Protein AF-A0AA37H1H3-F1 (afdb_monomer_lite)

Foldseek 3Di:
DVQQLCLLQVPLCLVFDVVCPPQFWWWKWKDWPPDPDIDTGLDIGGPSSVVVVLVVVCLPPVNRRAFMKIKTFRNDPPDPKGKIWMWTFHDDPPWTKIKIWIAIGDVGPDIDIDIDTDPRPDQDPPDDRPQDPQVPPDPPDPDFAVLQLLCLVPVDPPDSSSVSSVPGDPVSVLVNLLVLQQVAAAPQFPDDDDPSNNSSSVVSLVRHHPVSNVVCVVVVSHNDEPDCRGCVNPPDDPDD

Radius of gyration: 19.97 Å; chains: 1; bounding box: 51×46×54 Å

Structure (mmCIF, N/CA/C/O backbone):
data_AF-A0AA37H1H3-F1
#
_entry.id   AF-A0AA37H1H3-F1
#
loop_
_atom_site.group_PDB
_atom_site.id
_atom_site.type_symbol
_atom_site.label_atom_id
_atom_site.label_alt_id
_atom_site.label_comp_id
_atom_site.label_asym_id
_atom_site.label_entity_id
_atom_site.label_seq_id
_atom_site.pdbx_PDB_ins_code
_atom_site.Cartn_x
_atom_site.Cartn_y
_atom_site.Cartn_z
_atom_site.occupancy
_atom_site.B_iso_or_equiv
_atom_site.auth_seq_id
_atom_site.auth_comp_id
_atom_site.auth_asym_id
_atom_site.auth_atom_id
_atom_site.pdbx_PDB_model_num
ATOM 1 N N . MET A 1 1 ? 6.903 2.907 8.880 1.00 46.03 1 MET A N 1
ATOM 2 C CA . MET A 1 1 ? 6.104 1.691 9.160 1.00 46.03 1 MET A CA 1
ATOM 3 C C . MET A 1 1 ? 6.554 0.506 8.287 1.00 46.03 1 MET A C 1
ATOM 5 O O . MET A 1 1 ? 5.829 0.122 7.377 1.00 46.03 1 MET A O 1
ATOM 9 N N . PRO A 1 2 ? 7.725 -0.108 8.529 1.00 45.50 2 PRO A N 1
ATOM 10 C CA . PRO A 1 2 ? 8.143 -1.301 7.775 1.00 45.50 2 PRO A CA 1
ATOM 11 C C . PRO A 1 2 ? 7.196 -2.501 7.983 1.00 45.50 2 PRO A C 1
ATOM 13 O O . PRO A 1 2 ? 6.953 -3.269 7.060 1.00 45.50 2 PRO A O 1
ATOM 16 N N . HIS A 1 3 ? 6.580 -2.596 9.168 1.00 66.00 3 HIS A N 1
ATOM 17 C CA . HIS A 1 3 ? 5.799 -3.762 9.593 1.00 66.00 3 HIS A CA 1
ATOM 18 C C . HIS A 1 3 ? 4.414 -3.900 8.947 1.00 66.00 3 HIS A C 1
ATOM 20 O O . HIS A 1 3 ? 3.951 -5.020 8.758 1.00 66.00 3 HIS A O 1
ATOM 26 N N . ILE A 1 4 ? 3.743 -2.800 8.577 1.00 80.44 4 ILE A N 1
ATOM 27 C CA . ILE A 1 4 ? 2.367 -2.906 8.059 1.00 80.44 4 ILE A CA 1
ATOM 28 C C . ILE A 1 4 ? 2.334 -3.519 6.656 1.00 80.44 4 ILE A C 1
ATOM 30 O O . ILE A 1 4 ? 1.456 -4.320 6.367 1.00 80.44 4 ILE A O 1
ATOM 34 N N . LYS A 1 5 ? 3.317 -3.210 5.799 1.00 87.81 5 LYS A N 1
ATOM 35 C CA . LYS A 1 5 ? 3.401 -3.781 4.446 1.00 87.81 5 LYS A CA 1
ATOM 36 C C . LYS A 1 5 ? 3.585 -5.300 4.500 1.00 87.81 5 LYS A C 1
ATOM 38 O O . LYS A 1 5 ? 2.906 -6.025 3.788 1.00 87.81 5 LYS A O 1
ATOM 43 N N . GLU A 1 6 ? 4.469 -5.775 5.373 1.00 87.94 6 GLU A N 1
ATOM 44 C CA . GLU A 1 6 ? 4.733 -7.207 5.587 1.00 87.94 6 GLU A CA 1
ATOM 45 C C . GLU A 1 6 ? 3.576 -7.946 6.274 1.00 87.94 6 GLU A C 1
ATOM 47 O O . GLU A 1 6 ? 3.446 -9.167 6.134 1.00 87.94 6 GLU A O 1
ATOM 52 N N . ALA A 1 7 ? 2.751 -7.218 7.028 1.00 85.56 7 ALA A N 1
ATOM 53 C CA . ALA A 1 7 ? 1.528 -7.742 7.618 1.00 85.56 7 ALA A CA 1
ATOM 54 C C . ALA A 1 7 ? 0.403 -7.845 6.575 1.00 85.56 7 ALA A C 1
ATOM 56 O O . ALA A 1 7 ? -0.183 -8.912 6.425 1.00 85.56 7 ALA A O 1
ATOM 57 N N . LEU A 1 8 ? 0.173 -6.774 5.804 1.00 87.56 8 LEU A N 1
ATOM 58 C CA . LEU A 1 8 ? -0.829 -6.711 4.734 1.00 87.56 8 LEU A CA 1
ATOM 59 C C . LEU A 1 8 ? -0.532 -7.692 3.598 1.00 87.56 8 LEU A C 1
ATOM 61 O O . LEU A 1 8 ? -1.447 -8.260 3.023 1.00 87.56 8 LEU A O 1
ATOM 65 N N . PHE A 1 9 ? 0.737 -7.908 3.266 1.00 90.44 9 PHE A N 1
ATOM 66 C CA . PHE A 1 9 ? 1.146 -8.782 2.169 1.00 90.44 9 PHE A CA 1
ATOM 67 C C . PHE A 1 9 ? 1.980 -9.947 2.707 1.00 90.44 9 PHE A C 1
ATOM 69 O O . PHE A 1 9 ? 3.159 -10.097 2.386 1.00 90.44 9 PHE A O 1
ATOM 76 N N . ALA A 1 10 ? 1.372 -10.763 3.570 1.00 87.56 10 ALA A N 1
ATOM 77 C CA . ALA A 1 10 ? 2.073 -11.857 4.237 1.00 87.56 10 ALA A CA 1
ATOM 78 C C . ALA A 1 10 ? 2.649 -12.902 3.268 1.00 87.56 10 ALA A C 1
ATOM 80 O O . ALA A 1 10 ? 3.715 -13.447 3.553 1.00 87.56 10 ALA A O 1
ATOM 81 N N . ASP A 1 11 ? 1.982 -13.137 2.133 1.00 89.19 11 ASP A N 1
ATOM 82 C CA . ASP A 1 11 ? 2.553 -13.836 0.981 1.00 89.19 11 ASP A CA 1
ATOM 83 C C . ASP A 1 11 ? 2.767 -12.855 -0.188 1.00 89.19 11 ASP A C 1
ATOM 85 O O . ASP A 1 11 ? 1.849 -12.605 -0.981 1.00 89.19 11 ASP A O 1
ATOM 89 N N . PRO A 1 12 ? 3.990 -12.314 -0.354 1.00 88.81 12 PRO A N 1
ATOM 90 C CA . PRO A 1 12 ? 4.311 -11.425 -1.463 1.00 88.81 12 PRO A CA 1
ATOM 91 C C . PRO A 1 12 ? 4.103 -12.075 -2.834 1.00 88.81 12 PRO A C 1
ATOM 93 O O . PRO A 1 12 ? 3.941 -11.356 -3.815 1.00 88.81 12 PRO A O 1
ATOM 96 N N . LYS A 1 13 ? 4.079 -13.413 -2.944 1.00 88.50 13 LYS A N 1
ATOM 97 C CA . LYS A 1 13 ? 3.880 -14.107 -4.228 1.00 88.50 13 LYS A CA 1
ATOM 98 C C . LYS A 1 13 ? 2.491 -13.870 -4.813 1.00 88.50 13 LYS A C 1
ATOM 100 O O . LYS A 1 13 ? 2.311 -14.073 -6.006 1.00 88.50 13 LYS A O 1
ATOM 105 N N . LEU A 1 14 ? 1.525 -13.420 -4.020 1.00 91.00 14 LEU A N 1
ATOM 106 C CA . LEU A 1 14 ? 0.196 -13.050 -4.514 1.00 91.00 14 LEU A CA 1
ATOM 107 C C . LEU A 1 14 ? 0.184 -11.699 -5.241 1.00 91.00 14 LEU A C 1
ATOM 109 O O . LEU A 1 14 ? -0.784 -11.376 -5.923 1.00 91.00 14 LEU A O 1
ATOM 113 N N . LEU A 1 15 ? 1.273 -10.932 -5.140 1.00 92.25 15 LEU A N 1
ATOM 114 C CA . LEU A 1 15 ? 1.497 -9.678 -5.866 1.00 92.25 15 LEU A CA 1
ATOM 115 C C . LEU A 1 15 ? 2.168 -9.874 -7.229 1.00 92.25 15 LEU A C 1
ATOM 117 O O . LEU A 1 15 ? 2.534 -8.904 -7.894 1.00 92.25 15 LEU A O 1
ATOM 121 N N . ARG A 1 16 ? 2.342 -11.131 -7.625 1.00 89.06 16 ARG A N 1
ATOM 122 C CA . ARG A 1 16 ? 2.865 -11.535 -8.921 1.00 89.06 16 ARG A CA 1
ATOM 123 C C . ARG A 1 16 ? 1.963 -11.080 -10.057 1.00 89.06 16 ARG A C 1
ATOM 125 O O . ARG A 1 16 ? 0.736 -11.154 -9.960 1.00 89.06 16 ARG A O 1
ATOM 132 N N . LEU A 1 17 ? 2.577 -10.615 -11.136 1.00 86.31 17 LEU A N 1
ATOM 133 C CA . LEU A 1 17 ? 1.875 -10.246 -12.357 1.00 86.31 17 LEU A CA 1
ATOM 134 C C . LEU A 1 17 ? 2.005 -11.400 -13.355 1.00 86.31 17 LEU A C 1
ATOM 136 O O . LEU A 1 17 ? 3.093 -11.615 -13.886 1.00 86.31 17 LEU A O 1
ATOM 140 N N . PRO A 1 18 ? 0.908 -12.112 -13.688 1.00 81.31 18 PRO A N 1
ATOM 141 C CA . PRO A 1 18 ? 0.977 -13.283 -14.566 1.00 81.31 18 PRO A CA 1
ATOM 142 C C . PRO A 1 18 ? 1.629 -13.013 -15.929 1.00 81.31 18 PRO A C 1
ATOM 144 O O . PRO A 1 18 ? 2.233 -13.909 -16.512 1.00 81.31 18 PRO A O 1
ATOM 147 N N . CYS A 1 19 ? 1.542 -11.777 -16.431 1.00 80.00 19 CYS A N 1
ATOM 148 C CA . CYS A 1 19 ? 2.175 -11.367 -17.683 1.00 80.00 19 CYS A CA 1
ATOM 149 C C . CYS A 1 19 ? 3.713 -11.339 -17.634 1.00 80.00 19 CYS A C 1
ATOM 151 O O . CYS A 1 19 ? 4.331 -11.409 -18.691 1.00 80.00 19 CYS A O 1
ATOM 153 N N . LEU A 1 20 ? 4.328 -11.269 -16.447 1.00 77.19 20 LEU A N 1
ATOM 154 C CA . LEU A 1 20 ? 5.786 -11.287 -16.264 1.00 77.19 20 LEU A CA 1
ATOM 155 C C . LEU A 1 20 ? 6.354 -12.711 -16.118 1.00 77.19 20 LEU A C 1
ATOM 157 O O . LEU A 1 20 ? 7.571 -12.890 -16.144 1.00 77.19 20 LEU A O 1
ATOM 161 N N . GLN A 1 21 ? 5.487 -13.725 -16.012 1.00 74.50 21 GLN A N 1
ATOM 162 C CA . GLN A 1 21 ? 5.832 -15.152 -15.988 1.00 74.50 21 GLN A CA 1
ATOM 163 C C . GLN A 1 21 ? 7.007 -15.490 -15.041 1.00 74.50 21 GLN A C 1
ATOM 165 O O . GLN A 1 21 ? 6.862 -15.438 -13.822 1.00 74.50 21 GLN A O 1
ATOM 170 N N . TYR A 1 22 ? 8.165 -15.874 -15.591 1.00 62.81 22 TYR A N 1
ATOM 171 C CA . TYR A 1 22 ? 9.352 -16.309 -14.845 1.00 62.81 22 TYR A CA 1
ATOM 172 C C . TYR A 1 22 ? 10.191 -15.141 -14.297 1.00 62.81 22 TYR A C 1
ATOM 174 O O . TYR A 1 22 ? 11.036 -15.344 -13.426 1.00 62.81 22 TYR A O 1
ATOM 182 N N . SER A 1 23 ? 9.938 -13.917 -14.762 1.00 69.25 23 SER A N 1
ATOM 183 C CA . SER A 1 23 ? 10.638 -12.688 -14.374 1.00 69.25 23 SER A CA 1
ATOM 184 C C . SER A 1 23 ? 9.831 -11.885 -13.361 1.00 69.25 23 SER A C 1
ATOM 186 O O . SER A 1 23 ? 9.684 -10.681 -13.501 1.00 69.25 23 SER A O 1
ATOM 188 N N . ASP A 1 24 ? 9.264 -12.542 -12.353 1.00 76.44 24 ASP A N 1
ATOM 189 C CA . ASP A 1 24 ? 8.314 -11.891 -11.440 1.00 76.44 24 ASP A CA 1
ATOM 190 C C . ASP A 1 24 ? 8.908 -11.556 -10.070 1.00 76.44 24 ASP A C 1
ATOM 192 O O . ASP A 1 24 ? 8.200 -11.175 -9.147 1.00 76.44 24 ASP A O 1
ATOM 196 N N . ASN A 1 25 ? 10.221 -11.719 -9.911 1.00 88.25 25 ASN A N 1
ATOM 197 C CA . ASN A 1 25 ? 10.952 -11.266 -8.738 1.00 88.25 25 ASN A CA 1
ATOM 198 C C . ASN A 1 25 ? 12.093 -10.361 -9.188 1.00 88.25 25 ASN A C 1
ATOM 200 O O . ASN A 1 25 ? 12.916 -10.742 -10.024 1.00 88.25 25 ASN A O 1
ATOM 204 N N . PHE A 1 26 ? 12.165 -9.191 -8.572 1.00 87.56 26 PHE A N 1
ATOM 205 C CA . PHE A 1 26 ? 13.147 -8.170 -8.880 1.00 87.56 26 PHE A CA 1
ATOM 206 C C . PHE A 1 26 ? 13.867 -7.740 -7.612 1.00 87.56 26 PHE A C 1
ATOM 208 O O . PHE A 1 26 ? 13.282 -7.701 -6.525 1.00 87.56 26 PHE A O 1
ATOM 215 N N . THR A 1 27 ? 15.130 -7.376 -7.788 1.00 90.31 27 THR A N 1
ATOM 216 C CA . THR A 1 27 ? 15.779 -6.409 -6.903 1.00 90.31 27 THR A CA 1
ATOM 217 C C . THR A 1 27 ? 15.377 -5.009 -7.358 1.00 90.31 27 THR A C 1
ATOM 219 O O . THR A 1 27 ? 15.062 -4.802 -8.533 1.00 90.31 27 THR A O 1
ATOM 222 N N . CYS A 1 28 ? 15.334 -4.055 -6.433 1.00 91.62 28 CYS A N 1
ATOM 223 C CA . CYS A 1 28 ? 14.815 -2.719 -6.710 1.00 91.62 28 CYS A CA 1
ATOM 224 C C . CYS A 1 28 ? 15.793 -1.654 -6.231 1.00 91.62 28 CYS A C 1
ATOM 226 O O . CYS A 1 28 ? 16.146 -1.607 -5.051 1.00 91.62 28 CYS A O 1
ATOM 228 N N . ARG A 1 29 ? 16.189 -0.754 -7.127 1.00 92.62 29 ARG A N 1
ATOM 229 C CA . ARG A 1 29 ? 16.905 0.472 -6.777 1.00 92.62 29 ARG A CA 1
ATOM 230 C C . ARG A 1 29 ? 15.930 1.639 -6.789 1.00 92.62 29 ARG A C 1
ATOM 232 O O . ARG A 1 29 ? 15.301 1.914 -7.804 1.00 92.62 29 ARG A O 1
ATOM 239 N N . VAL A 1 30 ? 15.822 2.327 -5.660 1.00 90.06 30 VAL A N 1
ATOM 240 C CA . VAL A 1 30 ? 14.938 3.480 -5.473 1.00 90.06 30 VAL A CA 1
ATOM 241 C C . VAL A 1 30 ? 15.779 4.749 -5.437 1.00 90.06 30 VAL A C 1
ATOM 243 O O . VAL A 1 30 ? 16.714 4.869 -4.642 1.00 9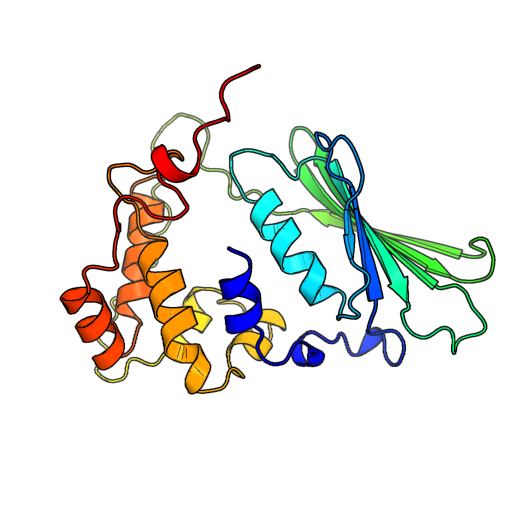0.06 30 VAL A O 1
ATOM 246 N N . THR A 1 31 ? 15.442 5.711 -6.286 1.00 88.94 31 THR A N 1
ATOM 247 C CA . THR A 1 31 ? 16.042 7.049 -6.301 1.00 88.94 31 THR A CA 1
ATOM 248 C C . THR A 1 31 ? 14.950 8.074 -6.024 1.00 88.94 31 THR A C 1
ATOM 250 O O . THR A 1 31 ? 13.979 8.134 -6.767 1.00 88.94 31 THR A O 1
ATOM 253 N N . LYS A 1 32 ? 15.104 8.888 -4.975 1.00 84.69 32 LYS A N 1
ATOM 254 C CA . LYS A 1 32 ? 14.172 9.974 -4.613 1.00 84.69 32 LYS A CA 1
ATOM 255 C C . LYS A 1 32 ? 14.840 11.326 -4.863 1.00 84.69 32 LYS A C 1
ATOM 257 O O . LYS A 1 32 ? 16.040 11.451 -4.633 1.00 84.69 32 LYS A O 1
ATOM 262 N N . LEU A 1 33 ? 14.073 12.339 -5.275 1.00 74.56 33 LEU A N 1
ATOM 263 C CA . LEU A 1 33 ? 14.590 13.661 -5.672 1.00 74.56 33 LEU A CA 1
ATOM 264 C C . LEU A 1 33 ? 15.472 14.332 -4.606 1.00 74.56 33 LEU A C 1
ATOM 266 O O . LEU A 1 33 ? 16.462 14.973 -4.944 1.00 74.56 33 LEU A O 1
ATOM 270 N N . TYR A 1 34 ? 15.136 14.163 -3.327 1.00 74.56 34 TYR A N 1
ATOM 271 C CA . TYR A 1 34 ? 15.861 14.773 -2.205 1.00 74.56 34 TYR A CA 1
ATOM 272 C C . TYR A 1 34 ? 16.792 13.801 -1.462 1.00 74.56 34 TYR A C 1
ATOM 274 O O . TYR A 1 34 ? 17.396 14.170 -0.453 1.00 74.56 34 TYR A O 1
ATOM 282 N N . ALA A 1 35 ? 16.928 12.556 -1.931 1.00 78.19 35 ALA A N 1
ATOM 283 C CA . ALA A 1 35 ? 17.815 11.583 -1.306 1.00 78.19 35 ALA A CA 1
ATOM 284 C C . ALA A 1 35 ? 19.263 11.774 -1.782 1.00 78.19 35 ALA A C 1
ATOM 286 O O . ALA A 1 35 ? 19.543 11.795 -2.977 1.00 78.19 35 ALA A O 1
ATOM 287 N N . LYS A 1 36 ? 20.212 11.844 -0.837 1.00 78.06 36 LYS A N 1
ATOM 288 C CA . LYS A 1 36 ? 21.651 11.981 -1.144 1.00 78.06 36 LYS A CA 1
ATOM 289 C C . LYS A 1 36 ? 22.218 10.783 -1.915 1.00 78.06 36 LYS A C 1
ATOM 291 O O . LYS A 1 36 ? 23.192 10.933 -2.646 1.00 78.06 36 LYS A O 1
ATOM 296 N N . LYS A 1 37 ? 21.660 9.588 -1.705 1.00 86.75 37 LYS A N 1
ATOM 297 C CA . LYS A 1 37 ? 22.069 8.345 -2.369 1.00 86.75 37 LYS A CA 1
ATOM 298 C C . LYS A 1 37 ? 20.838 7.487 -2.677 1.00 86.75 37 LYS A C 1
ATOM 300 O O . LYS A 1 37 ? 19.901 7.497 -1.879 1.00 86.75 37 LYS A O 1
ATOM 305 N N . PRO A 1 38 ? 20.854 6.722 -3.779 1.00 87.62 38 PRO A N 1
ATOM 306 C CA . PRO A 1 38 ? 19.845 5.704 -4.042 1.00 87.62 38 PRO A CA 1
ATOM 307 C C . PRO A 1 38 ? 19.839 4.618 -2.963 1.00 87.62 38 PRO A C 1
ATOM 309 O O . PRO A 1 38 ? 20.893 4.248 -2.437 1.00 87.62 38 PRO A O 1
ATOM 312 N N . THR A 1 39 ? 18.663 4.064 -2.688 1.00 89.31 39 THR A N 1
ATOM 313 C CA . THR A 1 39 ? 18.489 2.892 -1.827 1.00 89.31 39 THR A CA 1
ATOM 314 C C . THR A 1 39 ? 18.435 1.642 -2.696 1.00 89.31 39 THR A C 1
ATOM 316 O O . THR A 1 39 ? 17.635 1.568 -3.624 1.00 89.31 39 THR A O 1
ATOM 319 N N . ASN A 1 40 ? 19.281 0.653 -2.405 1.00 91.25 40 ASN A N 1
ATOM 320 C CA . ASN A 1 40 ? 19.302 -0.616 -3.132 1.00 91.25 40 ASN A CA 1
ATOM 321 C C . ASN A 1 40 ? 18.668 -1.714 -2.275 1.00 91.25 40 ASN A C 1
ATOM 323 O O . ASN A 1 40 ? 19.196 -2.058 -1.218 1.00 91.25 40 ASN A O 1
ATOM 327 N N . HIS A 1 41 ? 17.556 -2.274 -2.742 1.00 89.62 41 HIS A N 1
ATOM 328 C CA . HIS A 1 41 ? 16.908 -3.436 -2.148 1.00 89.62 41 HIS A CA 1
ATOM 329 C C . HIS A 1 41 ? 17.334 -4.699 -2.890 1.00 89.62 41 HIS A C 1
ATOM 331 O O . HIS A 1 41 ? 16.995 -4.894 -4.057 1.00 89.62 41 HIS A O 1
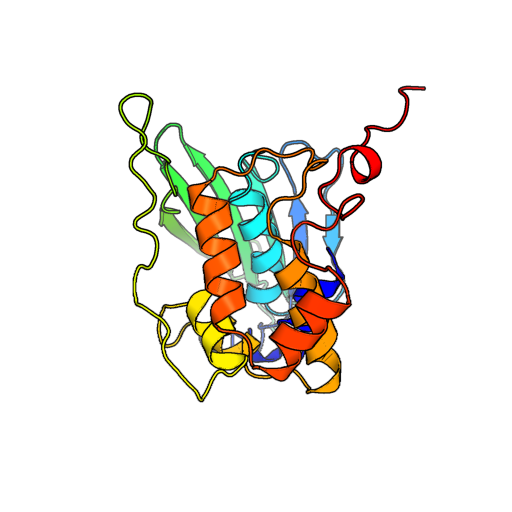ATOM 337 N N . THR A 1 42 ? 18.077 -5.558 -2.198 1.00 88.00 42 THR A N 1
ATOM 338 C CA . THR A 1 42 ? 18.609 -6.815 -2.742 1.00 88.00 42 THR A CA 1
ATOM 339 C C . THR A 1 42 ? 17.709 -8.017 -2.469 1.00 88.00 42 THR A C 1
ATOM 341 O O . THR A 1 42 ? 17.860 -9.049 -3.120 1.00 88.00 42 THR A O 1
ATOM 344 N N . THR A 1 43 ? 16.760 -7.900 -1.536 1.00 89.94 43 THR A N 1
ATOM 345 C CA . THR A 1 43 ? 15.747 -8.933 -1.302 1.00 89.94 43 THR A CA 1
ATOM 346 C C . THR A 1 43 ? 14.883 -9.078 -2.554 1.00 89.94 43 THR A C 1
ATOM 348 O O . THR A 1 43 ? 14.400 -8.063 -3.041 1.00 89.94 43 THR A O 1
ATOM 351 N N . PRO A 1 44 ? 14.651 -10.286 -3.086 1.00 89.12 44 PRO A N 1
ATOM 352 C CA . PRO A 1 44 ? 13.812 -10.470 -4.268 1.00 89.12 44 PRO A CA 1
ATOM 353 C C . PRO A 1 44 ? 12.334 -10.376 -3.909 1.00 89.12 44 PRO A C 1
ATOM 355 O O . PRO A 1 44 ? 11.872 -11.087 -3.016 1.00 89.12 44 PRO A O 1
ATOM 358 N N . ALA A 1 45 ? 11.574 -9.558 -4.634 1.00 91.25 45 ALA A N 1
ATOM 359 C CA . ALA A 1 45 ? 10.117 -9.527 -4.508 1.00 91.25 45 ALA A CA 1
ATOM 360 C C . ALA A 1 45 ? 9.437 -9.080 -5.814 1.00 91.25 45 ALA A C 1
ATOM 362 O O . ALA A 1 45 ? 10.111 -8.491 -6.670 1.00 91.25 45 ALA A O 1
ATOM 363 N N . PRO A 1 46 ? 8.122 -9.319 -5.973 1.00 92.06 46 PRO A N 1
ATOM 364 C CA . PRO A 1 46 ? 7.381 -8.860 -7.145 1.00 92.06 46 PRO A CA 1
ATOM 365 C C . PRO A 1 46 ? 7.333 -7.346 -7.302 1.00 92.06 46 PRO A C 1
ATOM 367 O O . PRO A 1 46 ? 7.418 -6.596 -6.332 1.00 92.06 46 PRO A O 1
ATOM 370 N N . LEU A 1 47 ? 7.145 -6.875 -8.535 1.00 89.31 47 LEU A N 1
ATOM 371 C CA . LEU A 1 47 ? 7.125 -5.442 -8.850 1.00 89.31 47 LEU A CA 1
ATOM 372 C C . LEU A 1 47 ? 6.092 -4.675 -8.004 1.00 89.31 47 LEU A C 1
ATOM 374 O O . LEU A 1 47 ? 6.406 -3.624 -7.441 1.00 89.31 47 LEU A O 1
ATOM 378 N N . LEU A 1 48 ? 4.882 -5.227 -7.847 1.00 91.25 48 LEU A N 1
ATOM 379 C CA . LEU A 1 48 ? 3.806 -4.602 -7.068 1.00 91.25 48 LEU A CA 1
ATOM 380 C C . LEU A 1 48 ? 4.128 -4.472 -5.565 1.00 91.25 48 LEU A C 1
ATOM 382 O O . LEU A 1 48 ? 3.551 -3.613 -4.897 1.00 91.25 48 LEU A O 1
ATOM 386 N N . TRP A 1 49 ? 5.048 -5.280 -5.026 1.00 92.50 49 TRP A N 1
ATOM 387 C CA . TRP A 1 49 ? 5.508 -5.172 -3.634 1.00 92.50 49 TRP A CA 1
ATOM 388 C C . TRP A 1 49 ? 6.367 -3.925 -3.400 1.00 92.50 49 TRP A C 1
ATOM 390 O O . TRP A 1 49 ? 6.255 -3.255 -2.367 1.00 92.50 49 TRP A O 1
ATOM 400 N N . TRP A 1 50 ? 7.246 -3.620 -4.354 1.00 91.06 50 TRP A N 1
ATOM 401 C CA . TRP A 1 50 ? 8.101 -2.435 -4.309 1.00 91.06 50 TRP A CA 1
ATOM 402 C C . TRP A 1 50 ? 7.298 -1.168 -4.563 1.00 91.06 50 TRP A C 1
ATOM 404 O O . TRP A 1 50 ? 7.462 -0.179 -3.853 1.00 91.06 50 TRP A O 1
ATOM 414 N N . LEU A 1 51 ? 6.383 -1.241 -5.532 1.00 88.88 51 LEU A N 1
ATOM 415 C CA . LEU A 1 51 ? 5.562 -0.116 -5.947 1.00 88.88 51 LEU A CA 1
ATOM 416 C C . LEU A 1 51 ? 4.665 0.419 -4.822 1.00 88.88 51 LEU A C 1
ATOM 418 O O . LEU A 1 51 ? 4.447 1.623 -4.741 1.00 88.88 51 LEU A O 1
ATOM 422 N N . TRP A 1 52 ? 4.174 -0.459 -3.941 1.00 88.00 52 TRP A N 1
ATOM 423 C CA . TRP A 1 52 ? 3.264 -0.090 -2.855 1.00 88.00 52 TRP A CA 1
ATOM 424 C C . TRP A 1 52 ? 3.793 1.053 -1.978 1.00 88.00 52 TRP A C 1
ATOM 426 O O . TRP A 1 52 ? 3.106 2.050 -1.788 1.00 88.00 52 TRP A O 1
ATOM 436 N N . GLY A 1 53 ? 5.015 0.919 -1.451 1.00 84.50 53 GLY A N 1
ATOM 437 C CA . GLY A 1 53 ? 5.573 1.914 -0.526 1.00 84.50 53 GLY A CA 1
ATOM 438 C C . GLY A 1 53 ? 5.799 3.264 -1.200 1.00 84.50 53 GLY A C 1
ATOM 439 O O . GLY A 1 53 ? 5.445 4.299 -0.653 1.00 84.50 53 GLY A O 1
ATOM 440 N N . GLU A 1 54 ? 6.318 3.234 -2.424 1.00 83.81 54 GLU A N 1
ATOM 441 C CA . GLU A 1 54 ? 6.626 4.446 -3.179 1.00 83.81 54 GLU A CA 1
ATOM 442 C C . GLU A 1 54 ? 5.362 5.177 -3.647 1.00 83.81 54 GLU A C 1
ATOM 444 O O . GLU A 1 54 ? 5.339 6.403 -3.644 1.00 83.81 54 GLU A O 1
ATOM 449 N N . LEU A 1 55 ? 4.281 4.452 -3.967 1.00 79.81 55 LEU A N 1
ATOM 450 C CA . LEU A 1 55 ? 2.975 5.066 -4.218 1.00 79.81 55 LEU A CA 1
ATOM 451 C C . LEU A 1 55 ? 2.405 5.743 -2.972 1.00 79.81 55 LEU A C 1
ATOM 453 O O . LEU A 1 55 ? 1.870 6.841 -3.084 1.00 79.81 55 LEU A O 1
ATOM 457 N N . LEU A 1 56 ? 2.511 5.115 -1.799 1.00 77.62 56 LEU A N 1
ATOM 458 C CA . LEU A 1 56 ? 2.039 5.732 -0.558 1.00 77.62 56 LEU A CA 1
ATOM 459 C C . LEU A 1 56 ? 2.820 7.013 -0.237 1.00 77.62 56 LEU A C 1
ATOM 461 O O . LEU A 1 56 ? 2.202 8.036 0.043 1.00 77.62 56 LEU A O 1
ATOM 465 N N . ASP A 1 57 ? 4.149 6.981 -0.359 1.00 75.06 57 ASP A N 1
ATOM 466 C CA . ASP A 1 57 ? 5.003 8.165 -0.187 1.00 75.06 57 ASP A CA 1
ATOM 467 C C . ASP A 1 57 ? 4.717 9.249 -1.247 1.00 75.06 57 ASP A C 1
ATOM 469 O O . ASP A 1 57 ? 4.935 10.436 -1.008 1.00 75.06 57 ASP A O 1
ATOM 473 N N . TYR A 1 58 ? 4.258 8.858 -2.440 1.00 72.69 58 TYR A N 1
ATOM 474 C CA . TYR A 1 58 ? 3.884 9.788 -3.510 1.00 72.69 58 TYR A CA 1
ATOM 475 C C . TYR A 1 58 ? 2.551 10.479 -3.253 1.00 72.69 58 TYR A C 1
ATOM 477 O O . TYR A 1 58 ? 2.401 11.659 -3.567 1.00 72.69 58 TYR A O 1
ATOM 485 N N . LEU A 1 59 ? 1.599 9.756 -2.666 1.00 67.31 59 LEU A N 1
ATOM 486 C CA . LEU A 1 59 ? 0.309 10.299 -2.252 1.00 67.31 59 LEU A CA 1
ATOM 487 C C . LEU A 1 59 ? 0.407 11.146 -0.973 1.00 67.31 59 LEU A C 1
ATOM 489 O O . LEU A 1 59 ? -0.545 11.857 -0.648 1.00 67.31 59 LEU A O 1
ATOM 493 N N . ASP A 1 60 ? 1.530 11.091 -0.252 1.00 65.56 60 ASP A N 1
ATOM 494 C CA . ASP A 1 60 ? 1.772 11.939 0.913 1.00 65.56 60 ASP A CA 1
ATOM 495 C C . ASP A 1 60 ? 1.829 13.430 0.498 1.00 65.56 60 ASP A C 1
ATOM 497 O O . ASP A 1 60 ? 2.633 13.811 -0.365 1.00 65.56 60 ASP A O 1
ATOM 501 N N . PRO A 1 61 ? 1.026 14.311 1.134 1.00 53.00 61 PRO A N 1
ATOM 502 C CA . PRO A 1 61 ? 1.071 15.759 0.924 1.00 53.00 61 PRO A CA 1
ATOM 503 C C . PRO A 1 61 ? 2.464 16.391 1.048 1.00 53.00 61 PRO A C 1
ATOM 505 O O . PRO A 1 61 ? 2.702 17.471 0.502 1.00 53.00 61 PRO A O 1
ATOM 508 N N . SER A 1 62 ? 3.385 15.744 1.765 1.00 56.62 62 SER A N 1
ATOM 509 C CA . SER A 1 62 ? 4.772 16.188 1.924 1.00 56.62 62 SER A CA 1
ATOM 510 C C . SER A 1 62 ? 5.567 16.226 0.608 1.00 56.62 62 SER A C 1
ATOM 512 O O . SER A 1 62 ? 6.552 16.961 0.502 1.00 56.62 62 SER A O 1
ATOM 514 N N . GLY A 1 63 ? 5.138 15.476 -0.417 1.00 54.69 63 GLY A N 1
ATOM 515 C CA . GLY A 1 63 ? 5.759 15.459 -1.741 1.00 54.69 63 GLY A CA 1
ATOM 516 C C . GLY A 1 63 ? 7.140 14.798 -1.791 1.00 54.69 63 GLY A C 1
ATOM 517 O O . GLY A 1 63 ? 7.870 15.017 -2.761 1.00 54.69 63 GLY A O 1
ATOM 518 N N . PHE A 1 64 ? 7.517 13.999 -0.784 1.00 53.84 64 PHE A N 1
ATOM 519 C CA . PHE A 1 64 ? 8.851 13.386 -0.696 1.00 53.84 64 PHE A CA 1
ATOM 520 C C . PHE A 1 64 ? 9.179 12.424 -1.847 1.00 53.84 64 PHE A C 1
ATOM 522 O O . PHE A 1 64 ? 10.355 12.277 -2.188 1.00 53.84 64 PHE A O 1
ATOM 529 N N . ALA A 1 65 ? 8.177 11.807 -2.480 1.00 54.50 65 ALA A N 1
ATOM 530 C CA . ALA A 1 65 ? 8.389 10.935 -3.637 1.00 54.50 65 ALA A CA 1
ATOM 531 C C . ALA A 1 65 ? 8.202 11.632 -4.999 1.00 54.50 65 ALA A C 1
ATOM 533 O O . ALA A 1 65 ? 8.225 10.966 -6.036 1.00 54.50 65 ALA A O 1
ATOM 534 N N . LYS A 1 66 ? 8.075 12.969 -5.050 1.00 67.00 66 LYS A N 1
ATOM 535 C CA . LYS A 1 66 ? 8.117 13.697 -6.331 1.00 67.00 66 LYS A CA 1
ATOM 536 C C . LYS A 1 66 ? 9.442 13.407 -7.034 1.00 67.00 66 LYS A C 1
ATOM 538 O O . LYS A 1 66 ? 10.501 13.599 -6.448 1.00 67.00 66 LYS A O 1
ATOM 543 N N . GLY A 1 67 ? 9.388 12.937 -8.281 1.00 71.81 67 GLY A N 1
ATOM 544 C CA . GLY A 1 67 ? 10.587 12.538 -9.022 1.00 71.81 67 GLY A CA 1
ATOM 545 C C . GLY A 1 67 ? 11.209 11.224 -8.539 1.00 71.81 67 GLY A C 1
ATOM 546 O O . GLY A 1 67 ? 12.396 11.005 -8.773 1.00 71.81 67 GLY A O 1
ATOM 547 N N . CYS A 1 68 ? 10.445 10.371 -7.846 1.00 84.62 68 CYS A N 1
ATOM 548 C CA . CYS A 1 68 ? 10.899 9.036 -7.480 1.00 84.62 68 CYS A CA 1
ATOM 549 C C . CYS A 1 68 ? 11.047 8.147 -8.725 1.00 84.62 68 CYS A C 1
ATOM 551 O O . CYS A 1 68 ? 10.194 8.148 -9.617 1.00 84.62 68 CYS A O 1
ATOM 553 N N . LYS A 1 69 ? 12.134 7.378 -8.770 1.00 89.81 69 LYS A N 1
ATOM 554 C CA . LYS A 1 69 ? 12.419 6.379 -9.796 1.00 89.81 69 LYS A CA 1
ATOM 555 C C . LY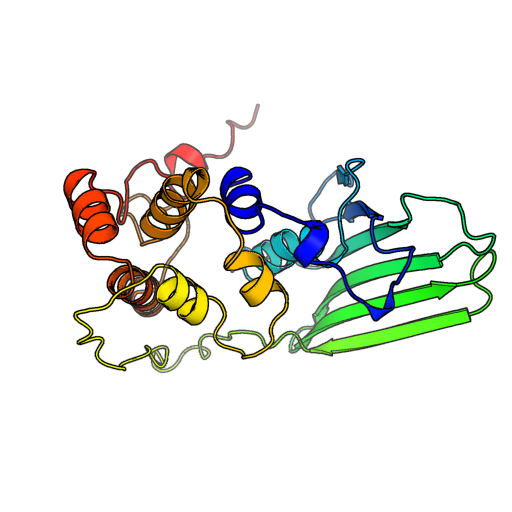S A 1 69 ? 12.695 5.032 -9.143 1.00 89.81 69 LYS A C 1
ATOM 557 O O . LYS A 1 69 ? 13.580 4.935 -8.291 1.00 89.81 69 LYS A O 1
ATOM 562 N N . LEU A 1 70 ? 11.974 4.004 -9.581 1.00 90.81 70 LEU A N 1
ATOM 563 C CA . LEU A 1 70 ? 12.232 2.611 -9.231 1.00 90.81 70 LEU A CA 1
ATOM 564 C C . LEU A 1 70 ? 12.835 1.921 -10.447 1.00 90.81 70 LEU A C 1
ATOM 566 O O . LEU A 1 70 ? 12.249 1.943 -11.528 1.00 90.81 70 LEU A O 1
ATOM 570 N N . GLU A 1 71 ? 13.996 1.311 -10.267 1.00 90.94 71 GLU A N 1
ATOM 571 C CA . GLU A 1 71 ? 14.693 0.536 -11.289 1.00 90.94 71 GLU A CA 1
ATOM 572 C C . GLU A 1 71 ? 14.708 -0.927 -10.860 1.00 90.94 71 GLU A C 1
ATOM 574 O O . GLU A 1 71 ? 15.212 -1.266 -9.786 1.00 90.94 71 GLU A O 1
ATOM 579 N N . PHE A 1 72 ? 14.129 -1.783 -11.696 1.00 88.81 72 PHE A N 1
ATOM 580 C CA . PHE A 1 72 ? 13.937 -3.194 -11.412 1.00 88.81 72 PHE A CA 1
ATOM 581 C C . PHE A 1 72 ? 14.914 -4.040 -12.215 1.00 88.81 72 PHE A C 1
ATOM 583 O O . PHE A 1 72 ? 14.916 -4.004 -13.448 1.00 88.81 72 PHE A O 1
ATOM 590 N N . THR A 1 73 ? 15.686 -4.853 -11.500 1.00 85.50 73 THR A N 1
ATOM 591 C CA . THR A 1 73 ? 16.594 -5.836 -12.095 1.00 85.50 73 THR A CA 1
ATOM 592 C C . THR A 1 73 ? 16.075 -7.238 -11.781 1.00 85.50 73 THR A C 1
ATOM 594 O O . THR A 1 73 ? 15.906 -7.548 -10.592 1.00 85.50 73 THR A O 1
ATOM 597 N N . PRO A 1 74 ? 15.807 -8.086 -12.796 1.00 82.25 74 PRO A N 1
ATOM 598 C CA . PRO A 1 74 ? 15.360 -9.459 -12.583 1.00 82.25 74 PRO A CA 1
ATOM 599 C C . PRO A 1 74 ? 16.300 -10.205 -11.636 1.00 82.25 74 PRO A C 1
ATOM 601 O O . PRO A 1 74 ? 17.519 -10.139 -11.782 1.00 82.25 74 PRO A O 1
ATOM 604 N N . PHE A 1 75 ? 15.742 -10.910 -10.651 1.00 77.81 75 PHE A N 1
ATOM 605 C CA . PHE A 1 75 ? 16.554 -11.624 -9.665 1.00 77.81 75 PHE A CA 1
ATOM 606 C C . PHE A 1 75 ? 17.168 -12.919 -10.219 1.00 77.81 75 PHE A C 1
ATOM 608 O O . PHE A 1 75 ? 18.281 -13.280 -9.846 1.00 77.81 75 PHE A O 1
ATOM 615 N N . CYS A 1 76 ? 16.470 -13.610 -11.125 1.00 66.75 76 CYS A N 1
ATOM 616 C CA . CYS A 1 76 ? 17.006 -14.779 -11.821 1.00 66.75 76 CYS A CA 1
ATOM 617 C C . CYS A 1 76 ? 17.424 -14.408 -13.246 1.00 66.75 76 CYS A C 1
ATOM 619 O O . CYS A 1 76 ? 16.585 -14.087 -14.085 1.00 66.75 76 CYS A O 1
ATOM 621 N N . ALA A 1 77 ? 18.724 -14.521 -13.518 1.00 54.19 77 ALA A N 1
ATOM 622 C CA . ALA A 1 77 ? 19.351 -14.322 -14.824 1.00 54.19 77 ALA A CA 1
ATOM 623 C C . ALA A 1 77 ? 19.224 -15.555 -15.743 1.00 54.19 77 ALA A C 1
ATOM 625 O O . ALA A 1 77 ? 20.155 -15.897 -16.461 1.00 54.19 77 ALA A O 1
ATOM 626 N N . THR A 1 78 ? 18.102 -16.279 -15.690 1.00 52.69 78 THR A N 1
ATOM 627 C CA . THR A 1 78 ? 17.897 -17.484 -16.519 1.00 52.69 78 THR A CA 1
ATOM 628 C C . THR A 1 78 ? 17.431 -17.164 -17.938 1.00 52.69 78 THR A C 1
ATOM 630 O O . THR A 1 78 ? 17.162 -18.081 -18.705 1.00 52.69 78 THR A O 1
ATOM 633 N N . ILE A 1 79 ? 17.287 -15.883 -18.283 1.00 56.03 79 ILE A N 1
ATOM 634 C CA . ILE A 1 79 ? 16.875 -15.441 -19.612 1.00 56.03 79 ILE A CA 1
ATOM 635 C C . ILE A 1 79 ? 18.073 -14.750 -20.259 1.00 56.03 79 ILE A C 1
ATOM 637 O O . ILE A 1 79 ? 18.573 -13.761 -19.728 1.00 56.03 79 ILE A O 1
ATOM 641 N N . ASP A 1 80 ? 18.486 -15.244 -21.426 1.00 56.19 80 ASP A N 1
ATOM 642 C CA . ASP A 1 80 ? 19.569 -14.688 -22.256 1.00 56.19 80 ASP A CA 1
ATOM 643 C C . ASP A 1 80 ? 19.272 -13.274 -22.807 1.00 56.19 80 ASP A C 1
ATOM 645 O O . ASP A 1 80 ? 20.075 -12.699 -23.540 1.00 56.19 80 ASP A O 1
ATOM 649 N N . MET A 1 81 ? 18.127 -12.679 -22.453 1.00 57.31 81 MET A N 1
ATOM 650 C CA . MET A 1 81 ? 17.786 -11.294 -22.766 1.00 57.31 81 MET A CA 1
ATOM 651 C C . MET A 1 81 ? 17.753 -10.445 -21.494 1.00 57.31 81 MET A C 1
ATOM 653 O O . MET A 1 81 ? 16.927 -10.702 -20.613 1.00 57.31 81 MET A O 1
ATOM 657 N N . PRO A 1 82 ? 18.572 -9.382 -21.408 1.00 64.94 82 PRO A N 1
ATOM 658 C CA . PRO A 1 82 ? 18.401 -8.379 -20.373 1.00 64.94 82 PRO A CA 1
ATOM 659 C C . PRO A 1 82 ? 17.047 -7.696 -20.584 1.00 64.94 82 PRO A C 1
ATOM 661 O O . PRO A 1 82 ? 16.775 -7.117 -21.636 1.00 64.94 82 PRO A O 1
ATOM 664 N N . TYR A 1 83 ? 16.186 -7.805 -19.580 1.00 75.38 83 TYR A N 1
ATOM 665 C CA . TYR A 1 83 ? 14.923 -7.091 -19.500 1.00 75.38 83 TYR A CA 1
ATOM 666 C C . TYR A 1 83 ? 14.962 -6.198 -18.268 1.00 75.38 83 TYR A C 1
ATOM 668 O O . TYR A 1 83 ? 15.255 -6.671 -17.167 1.00 75.38 83 TYR A O 1
ATOM 676 N N . THR A 1 84 ? 14.683 -4.913 -18.447 1.00 81.62 84 THR A N 1
ATOM 677 C CA . THR A 1 84 ? 14.609 -3.954 -17.346 1.00 81.62 84 THR A CA 1
ATOM 678 C C . THR A 1 84 ? 13.253 -3.271 -17.348 1.00 81.62 84 THR A C 1
ATOM 680 O O . THR A 1 84 ? 12.676 -2.962 -18.394 1.00 81.62 84 THR A O 1
ATOM 683 N N . ILE A 1 85 ? 12.739 -3.031 -16.145 1.00 87.69 85 ILE A N 1
ATOM 684 C CA . ILE A 1 85 ? 11.587 -2.161 -15.935 1.00 87.69 85 ILE A CA 1
ATOM 685 C C . ILE A 1 85 ? 12.076 -0.970 -15.130 1.00 87.69 85 ILE A C 1
ATOM 687 O O . ILE A 1 85 ? 12.804 -1.126 -14.148 1.00 87.69 85 ILE A O 1
ATOM 691 N N . SER A 1 86 ? 11.641 0.224 -15.507 1.00 90.00 86 SER A N 1
ATOM 692 C CA . SER A 1 86 ? 11.697 1.373 -14.616 1.00 90.00 86 SER A CA 1
ATOM 693 C C . SER A 1 86 ? 10.338 2.039 -14.504 1.00 90.00 86 SER A C 1
ATOM 695 O O . SER A 1 86 ? 9.581 2.102 -15.473 1.00 90.00 86 SER A O 1
ATOM 697 N N . LEU A 1 87 ? 10.033 2.509 -13.299 1.00 89.81 87 LEU A N 1
ATOM 698 C CA . LEU A 1 87 ? 8.856 3.311 -13.004 1.00 89.81 87 LEU A CA 1
ATOM 699 C C . LEU A 1 87 ? 9.324 4.692 -12.571 1.00 89.81 87 LEU A C 1
ATOM 701 O O . LEU A 1 87 ? 10.074 4.809 -11.601 1.00 89.81 87 LEU A O 1
ATOM 705 N N . ASN A 1 88 ? 8.880 5.722 -13.283 1.00 88.94 88 ASN A N 1
ATOM 706 C CA . ASN A 1 88 ? 9.146 7.112 -12.942 1.00 88.94 88 ASN A CA 1
ATOM 707 C C . ASN A 1 88 ? 7.852 7.780 -12.481 1.00 88.94 88 ASN A C 1
ATOM 709 O O . ASN A 1 88 ? 6.868 7.829 -13.217 1.00 88.94 88 ASN A O 1
ATOM 713 N N . PHE A 1 89 ? 7.890 8.357 -11.289 1.00 85.69 89 PHE A N 1
ATOM 714 C CA . PHE A 1 89 ? 6.837 9.200 -10.748 1.00 85.69 89 PHE A CA 1
ATOM 715 C C . PHE A 1 89 ? 7.118 10.654 -11.102 1.00 85.69 89 PHE A C 1
ATOM 717 O O . PHE A 1 89 ? 7.885 11.338 -10.410 1.00 85.69 89 PHE A O 1
ATOM 724 N N . ARG A 1 90 ? 6.541 11.143 -12.203 1.00 78.50 90 ARG A N 1
ATOM 725 C CA . ARG A 1 90 ? 6.806 12.514 -12.650 1.00 78.50 90 ARG A CA 1
ATOM 726 C C . ARG A 1 90 ? 5.725 13.450 -12.153 1.00 78.50 90 ARG A C 1
ATOM 728 O O . ARG A 1 90 ? 4.534 13.165 -12.191 1.00 78.50 90 ARG A O 1
ATOM 735 N N . TYR A 1 91 ? 6.187 14.610 -11.717 1.00 70.44 91 TYR A N 1
ATOM 736 C CA . TYR A 1 91 ? 5.343 15.736 -11.376 1.00 70.44 91 TYR A CA 1
ATOM 737 C C . TYR A 1 91 ? 5.318 16.686 -12.573 1.00 70.44 91 TYR A C 1
ATOM 739 O O . TYR A 1 91 ? 6.342 17.292 -12.903 1.00 70.44 91 TYR A O 1
ATOM 747 N N . LYS A 1 92 ? 4.165 16.831 -13.231 1.00 65.50 92 LYS A N 1
ATOM 748 C CA . LYS A 1 92 ? 3.909 17.978 -14.115 1.00 65.50 92 LYS A CA 1
ATOM 749 C C . LYS A 1 92 ? 2.926 18.904 -13.411 1.00 65.50 92 LYS A C 1
ATOM 751 O O . LYS A 1 92 ? 2.101 18.454 -12.619 1.00 65.50 92 LYS A O 1
ATOM 756 N N . LYS A 1 93 ? 3.054 20.206 -13.688 1.00 55.75 93 LYS A N 1
ATOM 757 C CA . LYS A 1 93 ? 2.359 21.303 -12.992 1.00 55.75 93 LYS A CA 1
ATOM 758 C C . LYS A 1 93 ? 0.867 21.005 -12.755 1.00 55.75 93 LYS A C 1
ATOM 760 O O . LYS A 1 93 ? 0.402 21.226 -11.644 1.00 55.75 93 LYS A O 1
ATOM 765 N N . ASP A 1 94 ? 0.220 20.330 -13.708 1.00 59.81 94 ASP A N 1
ATOM 766 C CA . ASP A 1 94 ? -1.217 20.031 -13.682 1.00 59.81 94 ASP A CA 1
ATOM 767 C C . ASP A 1 94 ? -1.560 18.546 -13.939 1.00 59.81 94 ASP A C 1
ATOM 769 O O . ASP A 1 94 ? -2.723 18.211 -14.144 1.00 59.81 94 ASP A O 1
ATOM 773 N N . ASN A 1 95 ? -0.570 17.643 -13.985 1.00 67.81 95 ASN A N 1
ATOM 774 C CA . ASN A 1 95 ? -0.832 16.215 -14.202 1.00 67.81 95 ASN A CA 1
ATOM 775 C C . ASN A 1 95 ? 0.316 15.354 -13.665 1.00 67.81 95 ASN A C 1
ATOM 777 O O . ASN A 1 95 ? 1.374 15.239 -14.291 1.00 67.81 95 ASN A O 1
ATOM 781 N N . ASP A 1 96 ? 0.110 14.765 -12.494 1.00 77.19 96 ASP A N 1
ATOM 782 C CA . ASP A 1 96 ? 0.998 13.723 -11.997 1.00 77.19 96 ASP A CA 1
ATOM 783 C C . ASP A 1 96 ? 0.853 12.482 -12.866 1.00 77.19 96 ASP A C 1
ATOM 785 O O . ASP A 1 96 ? -0.256 12.084 -13.222 1.00 77.19 96 ASP A O 1
ATOM 789 N N . ASN A 1 97 ? 1.972 11.870 -13.242 1.00 82.94 97 ASN A N 1
ATOM 790 C CA . ASN A 1 97 ? 1.936 10.643 -14.017 1.00 82.94 97 ASN A CA 1
ATOM 791 C C . ASN A 1 97 ? 2.924 9.605 -13.490 1.00 82.94 97 ASN A C 1
ATOM 793 O O . ASN A 1 97 ? 3.971 9.918 -12.916 1.00 82.94 97 ASN A O 1
ATOM 797 N N . ILE A 1 98 ? 2.547 8.347 -13.687 1.00 85.25 98 ILE A N 1
ATOM 798 C CA . ILE A 1 98 ? 3.447 7.214 -13.579 1.00 85.25 98 ILE A CA 1
ATOM 799 C C . ILE A 1 98 ? 3.821 6.810 -15.000 1.00 85.25 98 ILE A C 1
ATOM 801 O O . ILE A 1 98 ? 2.955 6.535 -15.832 1.00 85.25 98 ILE A O 1
ATOM 805 N N . GLU A 1 99 ? 5.115 6.811 -15.279 1.00 89.62 99 GLU A N 1
ATOM 806 C CA . GLU A 1 99 ? 5.671 6.321 -16.532 1.00 89.62 99 GLU A CA 1
ATOM 807 C C . GLU A 1 99 ? 6.327 4.969 -16.272 1.00 89.62 99 GLU A C 1
ATOM 809 O O . GLU A 1 99 ? 7.243 4.864 -15.456 1.00 89.62 99 GLU A O 1
ATOM 814 N N . LEU A 1 100 ? 5.877 3.944 -16.984 1.00 89.31 100 LEU A N 1
ATOM 815 C CA . LEU A 1 100 ? 6.529 2.651 -17.063 1.00 89.31 100 LEU A CA 1
ATOM 816 C C . LEU A 1 100 ? 7.363 2.599 -18.334 1.00 89.31 100 LEU A C 1
ATOM 818 O O . LEU A 1 100 ? 6.838 2.686 -19.440 1.00 89.31 100 LEU A O 1
ATOM 822 N N . THR A 1 101 ? 8.664 2.400 -18.170 1.00 89.19 101 THR A N 1
ATOM 823 C CA . THR A 1 101 ? 9.567 2.067 -19.268 1.00 89.19 101 THR A CA 1
ATOM 824 C C . THR A 1 101 ? 9.972 0.609 -19.144 1.00 89.19 101 THR A C 1
ATOM 826 O O . THR A 1 101 ? 10.563 0.217 -18.138 1.00 89.19 101 THR A O 1
ATOM 829 N N . ALA A 1 102 ? 9.674 -0.175 -20.172 1.00 87.06 102 ALA A N 1
ATOM 830 C CA . ALA A 1 102 ? 10.140 -1.543 -20.327 1.00 87.06 102 ALA A CA 1
ATOM 831 C C . ALA A 1 102 ? 11.157 -1.586 -21.470 1.00 87.06 102 ALA A C 1
ATOM 833 O O . ALA A 1 102 ? 10.864 -1.119 -22.572 1.00 87.06 102 ALA A O 1
ATOM 834 N N . ALA A 1 103 ? 12.335 -2.143 -21.212 1.00 85.56 103 ALA A N 1
ATOM 835 C CA . ALA A 1 103 ? 13.379 -2.313 -22.215 1.00 85.56 103 ALA A CA 1
ATOM 836 C C . ALA A 1 103 ? 13.799 -3.781 -22.283 1.00 85.56 103 ALA A C 1
ATOM 838 O O . ALA A 1 103 ? 13.918 -4.433 -21.242 1.00 85.56 103 ALA A O 1
ATOM 839 N N . TYR A 1 104 ? 14.001 -4.305 -23.492 1.00 79.25 104 TYR A N 1
ATOM 840 C CA . TYR A 1 104 ? 14.389 -5.699 -23.708 1.00 79.25 104 TYR A CA 1
ATOM 841 C C . TYR A 1 104 ? 15.426 -5.864 -24.817 1.00 79.25 104 TYR A C 1
ATOM 843 O O . TYR A 1 104 ? 15.438 -5.112 -25.789 1.00 79.25 104 TYR A O 1
ATOM 851 N N . GLY A 1 105 ? 16.256 -6.901 -24.658 1.00 67.62 105 GLY A N 1
ATOM 852 C CA . GLY A 1 105 ? 17.303 -7.286 -25.604 1.00 67.62 105 GLY A CA 1
ATOM 853 C C . GLY A 1 105 ? 18.552 -6.419 -25.457 1.00 67.62 105 GLY A C 1
ATOM 854 O O . GLY A 1 105 ? 18.452 -5.200 -25.496 1.00 67.62 105 GLY A O 1
ATOM 855 N N . GLY A 1 106 ? 19.724 -7.047 -25.281 1.00 63.16 106 GLY A N 1
ATOM 856 C CA . GLY A 1 106 ? 21.039 -6.387 -25.240 1.00 63.16 106 GLY A CA 1
ATOM 857 C C . GLY A 1 106 ? 21.071 -5.025 -24.517 1.00 63.16 106 GLY A C 1
ATOM 858 O O . GLY A 1 106 ? 20.337 -4.805 -23.560 1.00 63.16 106 GLY A O 1
ATOM 859 N N . PRO A 1 107 ? 21.894 -4.062 -24.945 1.00 54.62 107 PRO A N 1
ATOM 860 C CA . PRO A 1 107 ? 21.806 -2.674 -24.483 1.00 54.62 107 PRO A CA 1
ATOM 861 C C . PRO A 1 107 ? 20.603 -1.893 -25.080 1.00 54.62 107 PRO A C 1
ATOM 863 O O . PRO A 1 107 ? 20.723 -0.701 -25.358 1.00 54.62 107 PRO A O 1
ATOM 866 N N . TYR A 1 108 ? 19.439 -2.557 -25.154 1.00 63.62 108 TYR A N 1
ATOM 867 C CA . TYR A 1 108 ? 18.065 -2.072 -25.379 1.00 63.62 108 TYR A CA 1
ATOM 868 C C . TYR A 1 108 ? 17.573 -1.988 -26.836 1.00 63.62 108 TYR A C 1
ATOM 870 O O . TYR A 1 108 ? 17.049 -0.956 -27.252 1.00 63.62 108 TYR A O 1
ATOM 878 N N . ASP A 1 109 ? 17.678 -3.100 -27.578 1.00 63.75 109 ASP A N 1
ATOM 879 C CA . ASP A 1 109 ? 17.198 -3.253 -28.971 1.00 63.75 109 ASP A CA 1
ATOM 880 C C . ASP A 1 109 ? 15.714 -2.857 -29.176 1.00 63.75 109 ASP A C 1
ATOM 882 O O . ASP A 1 109 ? 15.331 -2.472 -30.281 1.00 63.75 109 ASP A O 1
ATOM 886 N N . GLU A 1 110 ? 14.874 -2.877 -28.132 1.00 78.50 110 GLU A N 1
ATOM 887 C CA . GLU A 1 110 ? 13.564 -2.213 -28.139 1.00 78.50 110 GLU A CA 1
ATOM 888 C C . GLU A 1 110 ? 13.216 -1.609 -26.766 1.00 78.50 110 GLU A C 1
ATOM 890 O O . GLU A 1 110 ? 13.456 -2.199 -25.705 1.00 78.50 110 GLU A O 1
ATOM 895 N N . GLN A 1 111 ? 12.592 -0.427 -26.792 1.00 87.38 111 GLN A N 1
ATOM 896 C CA . GLN A 1 111 ? 12.094 0.286 -25.618 1.00 87.38 111 GLN A CA 1
ATOM 897 C C . GLN A 1 111 ? 10.619 0.642 -25.810 1.00 87.38 111 GLN A C 1
ATOM 899 O O . GLN A 1 111 ? 10.233 1.237 -26.817 1.00 87.38 111 GLN A O 1
ATOM 904 N N . ARG A 1 112 ? 9.795 0.333 -24.806 1.00 87.44 112 ARG A N 1
ATOM 905 C CA . ARG A 1 112 ? 8.387 0.736 -24.753 1.00 87.44 112 ARG A CA 1
ATOM 906 C C . ARG A 1 112 ? 8.132 1.597 -23.531 1.00 87.44 112 ARG A C 1
ATOM 908 O O . ARG A 1 112 ? 8.541 1.251 -22.423 1.00 87.44 112 ARG A O 1
ATOM 915 N N . ILE A 1 113 ? 7.444 2.708 -23.755 1.00 88.38 113 ILE A N 1
ATOM 916 C CA . ILE A 1 113 ? 7.094 3.681 -22.726 1.00 88.38 113 ILE A CA 1
ATOM 917 C C . ILE A 1 113 ? 5.575 3.750 -22.646 1.00 88.38 113 ILE A C 1
ATOM 919 O O . ILE A 1 113 ? 4.896 3.919 -23.660 1.00 88.38 113 ILE A O 1
ATOM 923 N N . PHE A 1 114 ? 5.058 3.600 -21.435 1.00 86.50 114 PHE A N 1
ATOM 924 C CA . PHE A 1 114 ? 3.644 3.699 -21.120 1.00 86.50 114 PHE A CA 1
ATOM 925 C C . PHE A 1 114 ? 3.467 4.744 -20.030 1.00 86.50 114 PHE A C 1
ATOM 927 O O . PHE A 1 114 ? 4.055 4.628 -18.960 1.00 86.50 114 PHE A O 1
ATOM 934 N N . ASP A 1 115 ? 2.625 5.736 -20.278 1.00 85.69 115 ASP A N 1
ATOM 935 C CA . ASP A 1 115 ? 2.282 6.759 -19.299 1.00 85.69 115 ASP A CA 1
ATOM 936 C C . ASP A 1 115 ? 0.831 6.587 -18.854 1.00 85.69 115 ASP A C 1
ATOM 938 O O . ASP A 1 115 ? -0.071 6.404 -19.675 1.00 85.69 115 ASP A O 1
ATOM 942 N N . ALA A 1 116 ? 0.593 6.705 -17.552 1.00 83.19 116 ALA A N 1
ATOM 943 C CA . ALA A 1 116 ? -0.744 6.803 -16.988 1.00 83.19 116 ALA A CA 1
ATOM 944 C C . ALA A 1 116 ? -0.817 7.997 -16.036 1.00 83.19 116 ALA A C 1
ATOM 946 O O . ALA A 1 116 ? 0.082 8.212 -15.222 1.00 83.19 116 ALA A O 1
ATOM 947 N N . ALA A 1 117 ? -1.897 8.774 -16.129 1.00 78.81 117 ALA A N 1
ATOM 948 C CA . ALA A 1 117 ? -2.164 9.825 -15.157 1.00 78.81 117 ALA A CA 1
ATOM 949 C C . ALA A 1 117 ? -2.384 9.192 -13.778 1.00 78.81 117 ALA A C 1
ATOM 951 O O . ALA A 1 117 ? -3.147 8.232 -13.644 1.00 78.81 117 ALA A O 1
ATOM 952 N N . ILE A 1 118 ? -1.721 9.737 -12.764 1.00 71.31 118 ILE A N 1
ATOM 953 C CA . ILE A 1 118 ? -2.050 9.479 -11.369 1.00 71.31 118 ILE A CA 1
ATOM 954 C C . ILE A 1 118 ? -3.138 10.495 -11.046 1.00 71.31 118 ILE A C 1
ATOM 956 O O . ILE A 1 118 ? -2.849 11.693 -11.042 1.00 71.31 118 ILE A O 1
ATOM 960 N N . PRO A 1 119 ? -4.390 10.062 -10.816 1.00 62.72 119 PRO A N 1
ATOM 961 C CA . PRO A 1 119 ? -5.425 10.983 -10.393 1.00 62.72 119 PRO A CA 1
ATOM 962 C C . PRO A 1 119 ? -4.945 11.610 -9.092 1.00 62.72 119 PRO A C 1
ATOM 964 O O . PRO A 1 119 ? -4.836 10.917 -8.076 1.00 62.72 119 PRO A O 1
ATOM 967 N N . ARG A 1 120 ? -4.611 12.902 -9.125 1.00 53.75 120 ARG A N 1
ATOM 968 C CA . ARG A 1 120 ? -4.406 13.621 -7.881 1.00 53.75 120 ARG A CA 1
ATOM 969 C C . ARG A 1 120 ? -5.731 13.598 -7.155 1.00 53.75 120 ARG A C 1
ATOM 971 O O . ARG A 1 120 ? -6.770 13.971 -7.704 1.00 53.75 120 ARG A O 1
ATOM 978 N N . PHE A 1 121 ? -5.688 13.145 -5.912 1.00 46.72 121 PHE A N 1
ATOM 979 C CA . PHE A 1 121 ? -6.756 13.460 -4.994 1.00 46.72 121 PHE A CA 1
ATOM 980 C C . PHE A 1 121 ? -6.602 14.938 -4.614 1.00 46.72 121 PHE A C 1
ATOM 982 O O . PHE A 1 121 ? -6.049 15.274 -3.569 1.00 46.72 121 PHE A O 1
ATOM 989 N N . ASP A 1 122 ? -7.005 15.828 -5.519 1.00 39.62 122 ASP A N 1
ATOM 990 C CA . ASP A 1 122 ? -6.972 17.257 -5.258 1.00 39.62 122 ASP A CA 1
ATOM 991 C C . ASP A 1 122 ? -8.139 17.593 -4.332 1.00 39.62 122 ASP A C 1
ATOM 993 O O . ASP A 1 122 ? -9.315 17.505 -4.697 1.00 39.62 122 ASP A O 1
ATOM 997 N N . LEU A 1 123 ? -7.811 17.991 -3.102 1.00 36.28 123 LEU A N 1
ATOM 998 C CA . LEU A 1 123 ? -8.747 18.768 -2.303 1.00 36.28 123 LEU A CA 1
ATOM 999 C C . LEU A 1 123 ? -9.017 20.057 -3.092 1.00 36.28 123 LEU A C 1
ATOM 1001 O O . LEU A 1 123 ? -8.056 20.749 -3.434 1.00 36.28 123 LEU A O 1
ATOM 1005 N N . PRO A 1 124 ? -10.277 20.387 -3.412 1.00 30.17 124 PRO A N 1
ATOM 1006 C CA . PRO A 1 124 ? -10.563 21.489 -4.314 1.00 30.17 124 PRO A CA 1
ATOM 1007 C C . PRO A 1 124 ? -9.935 22.785 -3.814 1.00 30.17 124 PRO A C 1
ATOM 1009 O O . PRO A 1 124 ? -10.051 23.149 -2.638 1.00 30.17 124 PRO A O 1
ATOM 1012 N N . GLU A 1 125 ? -9.252 23.476 -4.725 1.00 36.00 125 GLU A N 1
ATOM 1013 C CA . GLU A 1 125 ? -8.561 24.718 -4.425 1.00 36.00 125 GLU A CA 1
ATOM 1014 C C . GLU A 1 125 ? -9.540 25.751 -3.859 1.00 36.00 125 GLU A C 1
ATOM 1016 O O . GLU A 1 125 ? -10.507 26.150 -4.503 1.00 36.00 125 GLU A O 1
ATOM 1021 N N . LYS A 1 126 ? -9.263 26.182 -2.623 1.00 41.78 126 LYS A N 1
ATOM 1022 C CA . LYS A 1 126 ? -9.681 27.450 -2.005 1.00 41.78 126 LYS A CA 1
ATOM 1023 C C . LYS A 1 126 ? -10.947 28.089 -2.602 1.00 41.78 126 LYS A C 1
ATOM 1025 O O . LYS A 1 126 ? -10.877 29.172 -3.177 1.00 41.78 126 LYS A O 1
ATOM 1030 N N . ARG A 1 127 ? -12.112 27.481 -2.364 1.00 36.97 127 ARG A N 1
ATOM 1031 C CA . ARG A 1 127 ? -13.396 28.148 -2.049 1.00 36.97 127 ARG A CA 1
ATOM 1032 C C . ARG A 1 127 ? -14.450 27.069 -1.813 1.00 36.97 127 ARG A C 1
ATOM 1034 O O . ARG A 1 127 ? -14.951 26.468 -2.752 1.00 36.97 127 ARG A O 1
ATOM 1041 N N . LYS A 1 128 ? -14.809 26.915 -0.535 1.00 35.12 128 LYS A N 1
ATOM 1042 C CA . LYS A 1 128 ? -15.651 25.864 0.057 1.00 35.12 128 LYS A CA 1
ATOM 1043 C C . LYS A 1 128 ? -14.914 24.533 0.165 1.00 35.12 128 LYS A C 1
ATOM 1045 O O . LYS A 1 128 ? -14.540 23.934 -0.832 1.00 35.12 128 LYS A O 1
ATOM 1050 N N . TYR A 1 129 ? -14.721 24.094 1.407 1.00 36.84 129 TYR A N 1
ATOM 1051 C CA . TYR A 1 129 ? -14.435 22.709 1.748 1.00 36.84 129 TYR A CA 1
ATOM 1052 C C . TYR A 1 129 ? -15.462 21.840 1.016 1.00 36.84 129 TYR A C 1
ATOM 1054 O O . TYR A 1 129 ? -16.609 21.748 1.449 1.00 36.84 129 TYR A O 1
ATOM 1062 N N . VAL A 1 130 ? -15.102 21.270 -0.134 1.00 36.38 130 VAL A N 1
ATOM 1063 C CA . VAL A 1 130 ? -15.866 20.140 -0.647 1.00 36.38 130 VAL A CA 1
ATOM 1064 C C . VAL A 1 130 ? -15.462 19.023 0.282 1.00 36.38 130 VAL A C 1
ATOM 1066 O O . VAL A 1 130 ? -14.335 18.528 0.239 1.00 36.38 130 VAL A O 1
ATOM 1069 N N . THR A 1 131 ? -16.357 18.741 1.220 1.00 41.53 131 THR A N 1
ATOM 1070 C CA . THR A 1 131 ? -16.340 17.535 2.025 1.00 41.53 131 THR A CA 1
ATOM 1071 C C . THR A 1 131 ? -15.964 16.407 1.076 1.00 41.53 131 THR A C 1
ATOM 1073 O O . THR A 1 131 ? -16.617 16.258 0.039 1.00 41.53 131 THR A O 1
ATOM 1076 N N . LEU A 1 132 ? -14.914 15.635 1.393 1.00 42.53 132 LEU A N 1
ATOM 1077 C CA . LEU A 1 132 ? -14.787 14.294 0.823 1.00 42.53 132 LEU A CA 1
ATOM 1078 C C . LEU A 1 132 ? -16.202 13.721 0.796 1.00 42.53 132 LEU A C 1
ATOM 1080 O O . LEU A 1 132 ? -16.918 13.878 1.790 1.00 42.53 132 LEU A O 1
ATOM 1084 N N . SER A 1 133 ? -16.645 13.133 -0.313 1.00 45.88 133 SER A N 1
ATOM 1085 C CA . SER A 1 133 ? -17.829 12.282 -0.269 1.00 45.88 133 SER A CA 1
ATOM 1086 C C . SER A 1 133 ? -17.457 11.127 0.653 1.00 45.88 133 SER A C 1
ATOM 1088 O O . SER A 1 133 ? -16.906 10.116 0.223 1.00 45.88 133 SER A O 1
ATOM 1090 N N . ILE A 1 134 ? -17.617 11.380 1.956 1.00 53.88 134 ILE A N 1
ATOM 1091 C CA . ILE A 1 134 ? -17.474 10.422 3.028 1.00 53.88 134 ILE A CA 1
ATOM 1092 C C . ILE A 1 134 ? -18.387 9.302 2.597 1.00 53.88 134 ILE A C 1
ATOM 1094 O O . ILE A 1 134 ? -19.521 9.567 2.196 1.00 53.88 134 ILE A O 1
ATOM 1098 N N . ASP A 1 135 ? -17.875 8.080 2.599 1.00 58.53 135 ASP A N 1
ATOM 1099 C CA . ASP A 1 135 ? -18.747 6.944 2.397 1.00 58.53 135 ASP A CA 1
ATOM 1100 C C . ASP A 1 135 ? -19.770 6.961 3.542 1.00 58.53 135 ASP A C 1
ATOM 1102 O O . ASP A 1 135 ? -19.464 6.604 4.681 1.00 58.53 135 ASP A O 1
ATOM 1106 N N . GLN A 1 136 ? -20.950 7.508 3.246 1.00 54.75 136 GLN A N 1
ATOM 1107 C CA . GLN A 1 136 ? -22.065 7.657 4.172 1.00 54.75 136 GLN A CA 1
ATOM 1108 C C . GLN A 1 136 ? -22.879 6.372 4.256 1.00 54.75 136 GLN A C 1
ATOM 1110 O O . GLN A 1 136 ? -23.879 6.360 4.969 1.00 54.75 136 GLN A O 1
ATOM 1115 N N . THR A 1 137 ? -22.476 5.310 3.544 1.00 59.56 137 THR A N 1
ATOM 1116 C CA . THR A 1 137 ? -23.129 4.008 3.641 1.00 59.56 137 THR A CA 1
ATOM 1117 C C . THR A 1 137 ? -23.116 3.592 5.106 1.00 59.56 137 THR A C 1
ATOM 1119 O O . THR A 1 137 ? -22.064 3.297 5.685 1.00 59.56 137 THR A O 1
ATOM 1122 N N . THR A 1 138 ? -24.295 3.654 5.725 1.00 50.81 138 THR A N 1
ATOM 1123 C CA . THR A 1 138 ? -24.513 3.301 7.119 1.00 50.81 138 THR A CA 1
ATOM 1124 C C . THR A 1 138 ? -24.157 1.836 7.273 1.00 50.81 138 THR A C 1
ATOM 1126 O O . THR A 1 138 ? -24.724 0.964 6.618 1.00 50.81 138 THR A O 1
ATOM 1129 N N . TYR A 1 139 ? -23.161 1.569 8.107 1.00 55.34 139 TYR A N 1
ATOM 1130 C CA . TYR A 1 139 ? -22.751 0.212 8.403 1.00 55.34 139 TYR A CA 1
ATOM 1131 C C . TYR A 1 139 ? -23.575 -0.295 9.590 1.00 55.34 139 TYR A C 1
ATOM 1133 O O . TYR A 1 139 ? -23.264 0.022 10.736 1.00 55.34 139 TYR A O 1
ATOM 1141 N N . GLU A 1 140 ? -24.641 -1.043 9.306 1.00 50.75 140 GLU A N 1
ATOM 1142 C CA . GLU A 1 140 ? -25.526 -1.661 10.313 1.00 50.75 140 GLU A CA 1
ATOM 1143 C C . GLU A 1 140 ? -25.260 -3.170 10.504 1.00 50.75 140 GLU A C 1
ATOM 1145 O O . GLU A 1 140 ? -26.050 -3.878 11.119 1.00 50.75 140 GLU A O 1
ATOM 1150 N N . GLY A 1 141 ? -24.155 -3.700 9.969 1.00 49.91 141 GLY A N 1
ATOM 1151 C CA . GLY A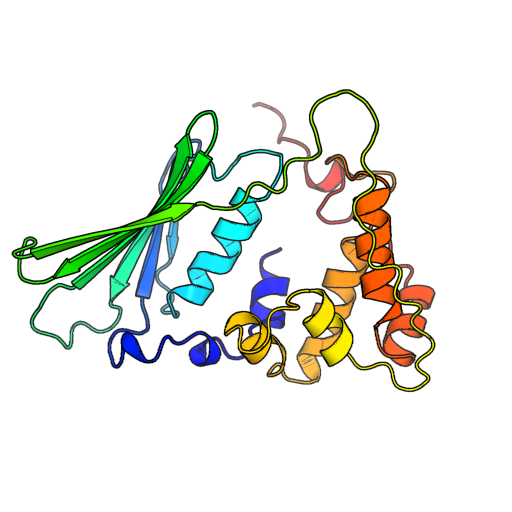 1 141 ? -23.912 -5.144 9.922 1.00 49.91 141 GLY A CA 1
ATOM 1152 C C . GLY A 1 141 ? -23.491 -5.761 11.261 1.00 49.91 141 GLY A C 1
ATOM 1153 O O . GLY A 1 141 ? -22.382 -5.519 11.737 1.00 49.91 141 GLY A O 1
ATOM 1154 N N . GLU A 1 142 ? -24.319 -6.664 11.796 1.00 49.56 142 GLU A N 1
ATOM 1155 C CA . GLU A 1 142 ? -23.966 -7.616 12.868 1.00 49.56 142 GLU A CA 1
ATOM 1156 C C . GLU A 1 142 ? -22.835 -8.595 12.460 1.00 49.56 142 GLU A C 1
ATOM 1158 O O . GLU A 1 142 ? -22.274 -9.285 13.305 1.00 49.56 142 GLU A O 1
ATOM 1163 N N . SER A 1 143 ? -22.436 -8.621 11.181 1.00 55.03 143 SER A N 1
ATOM 1164 C CA . SER A 1 143 ? -21.410 -9.505 10.605 1.00 55.03 143 SER A CA 1
ATOM 1165 C C . SER A 1 143 ? -20.210 -8.723 10.040 1.00 55.03 143 SER A C 1
ATOM 1167 O O . SER A 1 143 ? -19.944 -8.749 8.831 1.00 55.03 143 SER A O 1
ATOM 1169 N N . SER A 1 144 ? -19.504 -7.987 10.901 1.00 64.69 144 SER A N 1
ATOM 1170 C CA . SER A 1 144 ? -18.252 -7.308 10.522 1.00 64.69 144 SER A CA 1
ATOM 1171 C C . SER A 1 144 ? -17.095 -8.292 10.442 1.00 64.69 144 SER A C 1
ATOM 1173 O O . SER A 1 144 ? -16.901 -9.096 11.347 1.00 64.69 144 SER A O 1
ATOM 1175 N N . SER A 1 145 ? -16.329 -8.227 9.351 1.00 76.25 145 SER A N 1
ATOM 1176 C CA . SER A 1 145 ? -15.127 -9.033 9.133 1.00 76.25 145 SER A CA 1
ATOM 1177 C C . SER A 1 145 ? -13.976 -8.150 8.669 1.00 76.25 145 SER A C 1
ATOM 1179 O O . SER A 1 145 ? -14.181 -7.080 8.089 1.00 76.25 145 SER A O 1
ATOM 1181 N N . LEU A 1 146 ? -12.745 -8.600 8.902 1.00 82.00 146 LEU A N 1
ATOM 1182 C CA . LEU A 1 146 ? -11.558 -7.876 8.457 1.00 82.00 146 LEU A CA 1
ATOM 1183 C C . LEU A 1 146 ? -11.529 -7.700 6.927 1.00 82.00 146 LEU A C 1
ATOM 1185 O O . LEU A 1 146 ? -11.112 -6.648 6.447 1.00 82.00 146 LEU A O 1
ATOM 1189 N N . ASP A 1 147 ? -12.087 -8.645 6.166 1.00 80.75 147 ASP A N 1
ATOM 1190 C CA . ASP A 1 147 ? -12.245 -8.522 4.711 1.00 80.75 147 ASP A CA 1
ATOM 1191 C C . ASP A 1 147 ? -13.028 -7.268 4.305 1.00 80.75 147 ASP A C 1
ATOM 1193 O O . ASP A 1 147 ? -12.651 -6.588 3.357 1.00 80.75 147 ASP A O 1
ATOM 1197 N N . GLN A 1 148 ? -14.070 -6.887 5.049 1.00 79.94 148 GLN A N 1
ATOM 1198 C CA . GLN A 1 148 ? -14.844 -5.678 4.742 1.00 79.94 148 GLN A CA 1
ATOM 1199 C C . GLN A 1 148 ? -14.043 -4.394 4.983 1.00 79.94 148 GLN A C 1
ATOM 1201 O O . GLN A 1 148 ? -14.213 -3.403 4.268 1.00 79.94 148 GLN A O 1
ATOM 1206 N N . ALA A 1 149 ? -13.152 -4.394 5.976 1.00 85.56 149 ALA A N 1
ATOM 1207 C CA . ALA A 1 149 ? -12.232 -3.283 6.196 1.00 85.56 149 ALA A CA 1
ATOM 1208 C C . ALA A 1 149 ? -11.187 -3.194 5.067 1.00 85.56 149 ALA A C 1
ATOM 1210 O O . ALA A 1 149 ? -10.873 -2.101 4.594 1.00 85.56 149 ALA A O 1
ATOM 1211 N N . LEU A 1 150 ? -10.696 -4.333 4.572 1.00 85.75 150 LEU A N 1
ATOM 1212 C CA . LEU A 1 150 ? -9.785 -4.384 3.423 1.00 85.75 150 LEU A CA 1
ATOM 1213 C C . LEU A 1 150 ? -10.472 -3.975 2.114 1.00 85.75 150 LEU A C 1
ATOM 1215 O O . LEU A 1 150 ? -9.885 -3.258 1.301 1.00 85.75 150 LEU A O 1
ATOM 1219 N N . ASP A 1 151 ? -11.732 -4.359 1.936 1.00 83.44 151 ASP A N 1
ATOM 1220 C CA . ASP A 1 151 ? -12.570 -3.940 0.816 1.00 83.44 151 ASP A CA 1
ATOM 1221 C C . ASP A 1 151 ? -12.774 -2.428 0.808 1.00 83.44 151 ASP A C 1
ATOM 1223 O O . ASP A 1 151 ? -12.750 -1.803 -0.248 1.00 83.44 151 ASP A O 1
ATOM 1227 N N . TYR A 1 152 ? -12.915 -1.822 1.985 1.00 84.12 152 TYR A N 1
ATOM 1228 C CA . TYR A 1 152 ? -12.992 -0.374 2.111 1.00 84.12 152 TYR A CA 1
ATOM 1229 C C . TYR A 1 152 ? -11.682 0.326 1.731 1.00 84.12 152 TYR A C 1
ATOM 1231 O O . TYR A 1 152 ? -11.709 1.349 1.048 1.00 84.12 152 TYR A O 1
ATOM 1239 N N . LEU A 1 153 ? -10.535 -0.238 2.130 1.00 83.56 153 LEU A N 1
ATOM 1240 C CA . LEU A 1 153 ? -9.214 0.279 1.749 1.00 83.56 153 LEU A CA 1
ATOM 1241 C C . LEU A 1 153 ? -8.969 0.174 0.238 1.00 83.56 153 LEU A C 1
ATOM 1243 O O . LEU A 1 153 ? -8.393 1.082 -0.360 1.00 83.56 153 LEU A O 1
ATOM 1247 N N . MET A 1 154 ? -9.406 -0.925 -0.383 1.00 85.56 154 MET A N 1
ATOM 1248 C CA . MET A 1 154 ? -9.179 -1.224 -1.797 1.00 85.56 154 MET A CA 1
ATOM 1249 C C . MET A 1 154 ? -10.494 -1.619 -2.495 1.00 85.56 154 MET A C 1
ATOM 1251 O O . MET A 1 154 ? -10.693 -2.786 -2.840 1.00 85.56 154 MET A O 1
ATOM 1255 N N . PRO A 1 155 ? -11.385 -0.656 -2.798 1.00 75.62 155 PRO A N 1
ATOM 1256 C CA . PRO A 1 155 ? -12.763 -0.950 -3.211 1.00 75.62 155 PRO A CA 1
ATOM 1257 C C . PRO A 1 155 ? -12.894 -1.561 -4.606 1.00 75.62 155 PRO A C 1
ATOM 1259 O O . PRO A 1 155 ? -13.895 -2.212 -4.906 1.00 75.62 155 PRO A O 1
ATOM 1262 N N . ARG A 1 156 ? -11.893 -1.396 -5.482 1.00 78.75 156 ARG A N 1
ATOM 1263 C CA . ARG A 1 156 ? -11.964 -1.897 -6.863 1.00 78.75 156 ARG A CA 1
ATOM 1264 C C . ARG A 1 156 ? -11.977 -3.436 -6.895 1.00 78.75 156 ARG A C 1
ATOM 1266 O O . ARG A 1 156 ? -11.004 -4.052 -6.451 1.00 78.75 156 ARG A O 1
ATOM 1273 N N . PRO A 1 157 ? -13.026 -4.070 -7.455 1.00 75.75 157 PRO A N 1
ATOM 1274 C CA . PRO A 1 157 ? -13.062 -5.518 -7.633 1.00 75.75 157 PRO A CA 1
ATOM 1275 C C . PRO A 1 157 ? -11.902 -6.006 -8.508 1.00 75.75 157 PRO A C 1
ATOM 1277 O O . PRO A 1 157 ? -11.492 -5.324 -9.446 1.00 75.75 157 PRO A O 1
ATOM 1280 N N . GLY A 1 158 ? -11.356 -7.184 -8.196 1.00 78.56 158 GLY A N 1
ATOM 1281 C CA . GLY A 1 158 ? -10.265 -7.792 -8.967 1.00 78.56 158 GLY A CA 1
ATOM 1282 C C . GLY A 1 158 ? -8.893 -7.123 -8.809 1.00 78.56 158 GLY A C 1
ATOM 1283 O O . GLY A 1 158 ? -7.940 -7.555 -9.453 1.00 78.56 158 GLY A O 1
ATOM 1284 N N . ASN A 1 159 ? -8.759 -6.105 -7.952 1.00 84.88 159 ASN A N 1
ATOM 1285 C CA . ASN A 1 159 ? -7.471 -5.484 -7.658 1.00 84.88 159 ASN A CA 1
ATOM 1286 C C . ASN A 1 159 ? -6.492 -6.497 -7.024 1.00 84.88 159 ASN A C 1
ATOM 1288 O O . ASN A 1 159 ? -6.823 -7.164 -6.042 1.00 84.88 159 ASN A O 1
ATOM 1292 N N . THR A 1 160 ? -5.276 -6.599 -7.570 1.00 89.06 160 THR A N 1
ATOM 1293 C CA . THR A 1 160 ? -4.267 -7.569 -7.110 1.00 89.06 160 THR A CA 1
ATOM 1294 C C . THR A 1 160 ? -3.805 -7.312 -5.676 1.00 89.06 160 THR A C 1
ATOM 1296 O O . THR A 1 160 ? -3.676 -8.267 -4.916 1.00 89.06 160 THR A O 1
ATOM 1299 N N . TRP A 1 161 ? -3.617 -6.051 -5.263 1.00 90.56 161 TRP A N 1
ATOM 1300 C CA . TRP A 1 161 ? -3.279 -5.742 -3.868 1.00 90.56 161 TRP A CA 1
ATOM 1301 C C . TRP A 1 161 ? -4.403 -6.161 -2.924 1.00 90.56 161 TRP A C 1
ATOM 1303 O O . TRP A 1 161 ? -4.110 -6.807 -1.927 1.00 90.56 161 TRP A O 1
ATOM 1313 N N . ARG A 1 162 ? -5.672 -5.890 -3.266 1.00 88.56 162 ARG A N 1
ATOM 1314 C CA . ARG A 1 162 ? -6.828 -6.350 -2.471 1.00 88.56 162 ARG A CA 1
ATOM 1315 C C . ARG A 1 162 ? -6.799 -7.866 -2.277 1.00 88.56 162 ARG A C 1
ATOM 1317 O O . ARG A 1 162 ? -6.883 -8.337 -1.155 1.00 88.56 162 ARG A O 1
ATOM 1324 N N . ARG A 1 163 ? -6.623 -8.632 -3.359 1.00 87.94 163 ARG A N 1
ATOM 1325 C CA . ARG A 1 163 ? -6.550 -10.104 -3.289 1.00 87.94 163 ARG A CA 1
ATOM 1326 C C . ARG A 1 163 ? -5.374 -10.609 -2.453 1.00 87.94 163 ARG A C 1
ATOM 1328 O O . ARG A 1 163 ? -5.499 -11.630 -1.792 1.00 87.94 163 ARG A O 1
ATOM 1335 N N . ALA A 1 164 ? -4.229 -9.933 -2.509 1.00 91.00 164 ALA A N 1
ATOM 1336 C CA . ALA A 1 164 ? -3.080 -10.291 -1.684 1.00 91.00 164 ALA A CA 1
ATOM 1337 C C . ALA A 1 164 ? -3.315 -9.953 -0.202 1.00 91.00 164 ALA A C 1
ATOM 1339 O O . ALA A 1 164 ? -2.889 -10.711 0.666 1.00 91.00 164 ALA A O 1
ATOM 1340 N N . MET A 1 165 ? -4.033 -8.860 0.079 1.00 89.31 165 MET A N 1
ATOM 1341 C CA . MET A 1 165 ? -4.397 -8.442 1.433 1.00 89.31 165 MET A CA 1
ATOM 1342 C C . MET A 1 165 ? -5.360 -9.386 2.138 1.00 89.31 165 MET A C 1
ATOM 1344 O O . MET A 1 165 ? -5.410 -9.336 3.351 1.00 89.31 165 MET A O 1
ATOM 1348 N N . THR A 1 166 ? -6.119 -10.233 1.444 1.00 83.38 166 THR A N 1
ATOM 1349 C CA . THR A 1 166 ? -7.050 -11.179 2.094 1.00 83.38 166 THR A CA 1
ATOM 1350 C C . THR A 1 166 ? -6.389 -12.510 2.470 1.00 83.38 166 THR A C 1
ATOM 1352 O O . THR A 1 166 ? -7.053 -13.417 2.954 1.00 83.38 166 THR A O 1
ATOM 1355 N N . ALA A 1 167 ? -5.091 -12.675 2.204 1.00 82.69 167 ALA A N 1
ATOM 1356 C CA . ALA A 1 167 ? -4.378 -13.944 2.359 1.00 82.69 167 ALA A CA 1
ATOM 1357 C C . ALA A 1 167 ? -3.316 -13.918 3.475 1.00 82.69 167 ALA A C 1
ATOM 1359 O O . ALA A 1 167 ? -2.327 -14.653 3.410 1.00 82.69 167 ALA A O 1
ATOM 1360 N N . PHE A 1 168 ? -3.476 -13.058 4.486 1.00 77.69 168 PHE A N 1
ATOM 1361 C CA . PHE A 1 168 ? -2.579 -13.043 5.644 1.00 77.69 168 PHE A CA 1
ATOM 1362 C C . PHE A 1 168 ? -2.991 -14.105 6.677 1.00 77.69 168 PHE A C 1
ATOM 1364 O O . PHE A 1 168 ? -4.176 -14.391 6.840 1.00 77.69 168 PHE A O 1
ATOM 1371 N N . PRO A 1 169 ? -2.018 -14.713 7.378 1.00 80.75 169 PRO A N 1
ATOM 1372 C CA . PRO A 1 169 ? -2.296 -15.652 8.455 1.00 80.75 169 PRO A CA 1
ATOM 1373 C C . PRO A 1 169 ? -2.933 -14.925 9.644 1.00 80.75 169 PRO A C 1
ATOM 1375 O O . PRO A 1 169 ? -2.565 -13.787 9.940 1.00 80.75 169 PRO A O 1
ATOM 1378 N N . THR A 1 170 ? -3.814 -15.610 10.378 1.00 80.44 170 THR A N 1
ATOM 1379 C CA . THR A 1 170 ? -4.505 -15.081 11.573 1.00 80.44 170 THR A CA 1
ATOM 1380 C C . THR A 1 170 ? -3.535 -14.486 12.603 1.00 80.44 170 THR A C 1
ATOM 1382 O O . THR A 1 170 ? -3.830 -13.488 13.244 1.00 80.44 170 THR A O 1
ATOM 1385 N N . GLU A 1 171 ? -2.316 -15.018 12.702 1.00 83.06 171 GLU A N 1
ATOM 1386 C CA . GLU A 1 171 ? -1.243 -14.521 13.580 1.00 83.06 171 GLU A CA 1
ATOM 1387 C C . GLU A 1 171 ? -0.822 -13.065 13.295 1.00 83.06 171 GLU A C 1
ATOM 1389 O O . GLU A 1 171 ? -0.318 -12.370 14.175 1.00 83.06 171 GLU A O 1
ATOM 1394 N N . LYS A 1 172 ? -1.002 -12.591 12.055 1.00 82.62 172 LYS A N 1
ATOM 1395 C CA . LYS A 1 172 ? -0.659 -11.224 11.633 1.00 82.62 172 LYS A CA 1
ATOM 1396 C C . LYS A 1 172 ? -1.840 -10.258 11.722 1.00 82.62 172 LYS A C 1
ATOM 1398 O O . LYS A 1 172 ? -1.638 -9.054 11.550 1.00 82.62 172 LYS A O 1
ATOM 1403 N N . GLU A 1 173 ? -3.038 -10.759 12.021 1.00 85.62 173 GLU A N 1
ATOM 1404 C CA . GLU A 1 173 ? -4.271 -9.976 12.106 1.00 85.62 173 GLU A CA 1
ATOM 1405 C C . GLU A 1 173 ? -4.146 -8.817 13.096 1.00 85.62 173 GLU A C 1
ATOM 1407 O O . GLU A 1 173 ? -4.383 -7.664 12.735 1.00 85.62 173 GLU A O 1
ATOM 1412 N N . GLU A 1 174 ? -3.667 -9.095 14.311 1.00 88.19 174 GLU A N 1
ATOM 1413 C CA . GLU A 1 174 ? -3.467 -8.069 15.338 1.00 88.19 174 GLU A CA 1
ATOM 1414 C C . GLU A 1 174 ? -2.532 -6.959 14.847 1.00 88.19 174 GLU A C 1
ATOM 1416 O O . GLU A 1 174 ? -2.798 -5.777 15.057 1.00 88.19 174 GLU A O 1
ATOM 1421 N N . THR A 1 175 ? -1.463 -7.312 14.126 1.00 88.06 175 THR A N 1
ATOM 1422 C CA . THR A 1 175 ? -0.516 -6.320 13.597 1.00 88.06 175 THR A CA 1
ATOM 1423 C C . THR A 1 175 ? -1.199 -5.380 12.602 1.00 88.06 175 THR A C 1
ATOM 1425 O O . THR A 1 175 ? -0.967 -4.170 12.649 1.00 88.06 175 THR A O 1
ATOM 1428 N N . VAL A 1 176 ? -2.059 -5.913 11.728 1.00 87.62 176 VAL A N 1
ATOM 1429 C CA . VAL A 1 176 ? -2.836 -5.116 10.766 1.00 87.62 176 VAL A CA 1
ATOM 1430 C C . VAL A 1 176 ? -3.842 -4.227 11.496 1.00 87.62 176 VAL A C 1
ATOM 1432 O O . VAL A 1 176 ? -3.863 -3.018 11.263 1.00 87.62 176 VAL A O 1
ATOM 1435 N N . VAL A 1 177 ? -4.620 -4.796 12.420 1.00 89.06 177 VAL A N 1
ATOM 1436 C CA . VAL A 1 177 ? -5.629 -4.074 13.211 1.00 89.06 177 VAL A CA 1
ATOM 1437 C C . VAL A 1 177 ? -4.991 -2.926 13.992 1.00 89.06 177 VAL A C 1
ATOM 1439 O O . VAL A 1 177 ? -5.449 -1.788 13.902 1.00 89.06 177 VAL A O 1
ATOM 1442 N N . VAL A 1 178 ? -3.896 -3.187 14.711 1.00 89.19 178 VAL A N 1
ATOM 1443 C CA . VAL A 1 178 ? -3.175 -2.170 15.489 1.00 89.19 178 VAL A CA 1
ATOM 1444 C C . VAL A 1 178 ? -2.630 -1.072 14.584 1.00 89.19 178 VAL A C 1
ATOM 1446 O O . VAL A 1 178 ? -2.725 0.109 14.925 1.00 89.19 178 VAL A O 1
ATOM 1449 N N . ALA A 1 179 ? -2.039 -1.440 13.446 1.00 86.25 179 ALA A N 1
ATOM 1450 C CA . ALA A 1 179 ? -1.442 -0.468 12.544 1.00 86.25 179 ALA A CA 1
ATOM 1451 C C . ALA A 1 179 ? -2.502 0.442 11.906 1.00 86.25 179 ALA A C 1
ATOM 1453 O O . ALA A 1 179 ? -2.308 1.655 11.898 1.00 86.25 179 ALA A O 1
ATOM 1454 N N . LEU A 1 180 ? -3.627 -0.121 11.452 1.00 88.00 180 LEU A N 1
ATOM 1455 C CA . LEU A 1 180 ? -4.750 0.625 10.875 1.00 88.00 180 LEU A CA 1
ATOM 1456 C C . LEU A 1 180 ? -5.503 1.458 11.924 1.00 88.00 180 LEU A C 1
ATOM 1458 O O . LEU A 1 180 ? -5.859 2.599 11.660 1.00 88.00 180 LEU A O 1
ATOM 1462 N N . ALA A 1 181 ? -5.702 0.952 13.144 1.00 88.88 181 ALA A N 1
ATOM 1463 C CA . ALA A 1 181 ? -6.331 1.726 14.219 1.00 88.88 181 ALA A CA 1
ATOM 1464 C C . ALA A 1 181 ? -5.545 3.003 14.553 1.00 88.88 181 ALA A C 1
ATOM 1466 O O . ALA A 1 181 ? -6.123 4.063 14.800 1.00 88.88 181 ALA A O 1
ATOM 1467 N N . ARG A 1 182 ? -4.213 2.909 14.501 1.00 86.81 182 ARG A N 1
ATOM 1468 C CA . ARG A 1 182 ? -3.295 4.017 14.783 1.00 86.81 182 ARG A CA 1
ATOM 1469 C C . ARG A 1 182 ? -3.170 5.035 13.649 1.00 86.81 182 ARG A C 1
ATOM 1471 O O . ARG A 1 182 ? -2.439 6.002 13.827 1.00 86.81 182 ARG A O 1
ATOM 1478 N N . THR A 1 183 ? -3.838 4.849 12.507 1.00 80.50 183 THR A N 1
ATOM 1479 C CA . THR A 1 183 ? -3.814 5.851 11.426 1.00 80.50 183 THR A CA 1
ATOM 1480 C C . THR A 1 183 ? -4.794 6.995 11.650 1.00 80.50 183 THR A C 1
ATOM 1482 O O . THR A 1 183 ? -4.738 7.966 10.908 1.00 80.50 183 THR A O 1
ATOM 1485 N N . CYS A 1 184 ? -5.716 6.891 12.613 1.00 86.25 184 CYS A N 1
ATOM 1486 C CA . CYS A 1 184 ? -6.613 8.001 12.942 1.00 86.25 184 CYS A CA 1
ATOM 1487 C C . CYS A 1 184 ? -5.842 9.151 13.594 1.00 86.25 184 CYS A C 1
ATOM 1489 O O . CYS A 1 184 ? -4.856 8.913 14.295 1.00 86.25 184 CYS A O 1
ATOM 1491 N N . LYS A 1 185 ? -6.340 10.376 13.411 1.00 86.56 185 LYS A N 1
ATOM 1492 C CA . LYS A 1 185 ? -5.696 11.602 13.885 1.00 86.56 185 LYS A CA 1
ATOM 1493 C C . LYS A 1 185 ? -5.456 11.571 15.398 1.00 86.56 185 LYS A C 1
ATOM 1495 O O . LYS A 1 185 ? -6.400 11.423 16.177 1.00 86.56 185 LYS A O 1
ATOM 1500 N N . ALA A 1 186 ? -4.210 11.775 15.815 1.00 88.50 186 ALA A N 1
ATOM 1501 C CA . ALA A 1 186 ? -3.824 12.039 17.198 1.00 88.50 186 ALA A CA 1
ATOM 1502 C C . ALA A 1 186 ? -3.651 13.546 17.445 1.00 88.50 186 ALA A C 1
ATOM 1504 O O . ALA A 1 186 ? -3.516 14.354 16.521 1.00 88.50 186 ALA A O 1
ATOM 1505 N N . ARG A 1 187 ? -3.654 13.955 18.718 1.00 87.38 187 ARG A N 1
ATOM 1506 C CA . ARG A 1 187 ? -3.509 15.370 19.100 1.00 87.38 187 ARG A CA 1
ATOM 1507 C C . ARG A 1 187 ? -2.115 15.921 18.804 1.00 87.38 187 ARG A C 1
ATOM 1509 O O . ARG A 1 187 ? -1.977 17.101 18.489 1.00 87.38 187 ARG A O 1
ATOM 1516 N N . ASP A 1 188 ? -1.098 15.087 18.961 1.00 88.81 188 ASP A N 1
ATOM 1517 C CA . ASP A 1 188 ? 0.310 15.435 18.816 1.00 88.81 188 ASP A CA 1
ATOM 1518 C C . ASP A 1 188 ? 0.884 15.034 17.450 1.00 88.81 188 ASP A C 1
ATOM 1520 O O . ASP A 1 188 ? 2.106 15.035 17.289 1.00 88.81 188 ASP A O 1
ATOM 1524 N N . ASP A 1 189 ? 0.036 14.717 16.466 1.00 84.38 189 ASP A N 1
ATOM 1525 C CA . ASP A 1 189 ? 0.475 14.428 15.102 1.00 84.38 189 ASP A CA 1
ATOM 1526 C C . ASP A 1 189 ? 1.182 15.638 14.480 1.00 84.38 189 ASP A C 1
ATOM 1528 O O . ASP A 1 189 ? 0.686 16.767 14.485 1.00 84.38 189 ASP A O 1
ATOM 1532 N N . ARG A 1 190 ? 2.360 15.383 13.904 1.00 80.50 190 ARG A N 1
ATOM 1533 C CA . ARG A 1 190 ? 3.173 16.377 13.197 1.00 80.50 190 ARG A CA 1
ATOM 1534 C C . ARG A 1 190 ? 2.537 16.794 11.874 1.00 80.50 190 ARG A C 1
ATOM 1536 O O . ARG A 1 190 ? 2.698 17.938 11.445 1.00 80.50 190 ARG A O 1
ATOM 1543 N N . PHE A 1 191 ? 1.895 15.849 11.195 1.00 75.94 191 PHE A N 1
ATOM 1544 C CA . PHE A 1 191 ? 1.344 16.037 9.859 1.00 75.94 191 PHE A CA 1
ATOM 1545 C C . PHE A 1 191 ? -0.137 16.393 9.939 1.00 75.94 191 PHE A C 1
ATOM 1547 O O . PHE A 1 191 ? -0.888 15.840 10.739 1.00 75.94 191 PHE A O 1
ATOM 1554 N N . PHE A 1 192 ? -0.567 17.333 9.099 1.00 74.81 192 PHE A N 1
ATOM 1555 C CA . PHE A 1 192 ? -1.959 17.759 9.081 1.00 74.81 192 PHE A CA 1
ATOM 1556 C C . PHE A 1 192 ? -2.858 16.662 8.495 1.00 74.81 192 PHE A C 1
ATOM 1558 O O . PHE A 1 192 ? -2.699 16.282 7.337 1.00 74.81 192 PHE A O 1
ATOM 1565 N N . MET A 1 193 ? -3.849 16.229 9.276 1.00 76.19 193 MET A N 1
ATOM 1566 C CA . MET A 1 193 ? -4.984 15.431 8.814 1.00 76.19 193 MET A CA 1
ATOM 1567 C C . MET A 1 193 ? -6.270 16.259 8.906 1.00 76.19 193 MET A C 1
ATOM 1569 O O . MET A 1 193 ? -6.621 16.790 9.972 1.00 76.19 193 MET A O 1
ATOM 1573 N N . SER A 1 194 ? -6.969 16.373 7.775 1.00 75.31 194 SER A N 1
ATOM 1574 C CA . SER A 1 194 ? -8.262 17.060 7.701 1.00 75.31 194 SER A CA 1
ATOM 1575 C C . SER A 1 194 ? -9.367 16.247 8.385 1.00 75.31 194 SER A C 1
ATOM 1577 O O . SER A 1 194 ? -9.290 15.023 8.451 1.00 75.31 194 SER A O 1
ATOM 1579 N N . GLU A 1 195 ? -10.420 16.911 8.870 1.00 79.06 195 GLU A N 1
ATOM 1580 C CA . GLU A 1 195 ? -11.562 16.221 9.494 1.00 79.06 195 GLU A CA 1
ATOM 1581 C C . GLU A 1 195 ? -12.210 15.182 8.564 1.00 79.06 195 GLU A C 1
ATOM 1583 O O . GLU A 1 195 ? -12.462 14.072 9.021 1.00 79.06 195 GLU A O 1
ATOM 1588 N N . PRO A 1 196 ? -12.411 15.442 7.254 1.00 75.88 196 PRO A N 1
ATOM 1589 C CA . PRO A 1 196 ? -12.981 14.428 6.374 1.00 75.88 196 PRO A CA 1
ATOM 1590 C C . PRO A 1 196 ? -12.073 13.202 6.176 1.00 75.88 196 PRO A C 1
ATOM 1592 O O . PRO A 1 196 ? -12.581 12.099 5.992 1.00 75.88 196 PRO A O 1
ATOM 1595 N N . GLN A 1 197 ? -10.744 13.366 6.213 1.00 77.12 197 GLN A N 1
ATOM 1596 C CA . GLN A 1 197 ? -9.805 12.234 6.180 1.00 77.12 197 GLN A CA 1
ATOM 1597 C C . GLN A 1 197 ? -9.867 11.427 7.480 1.00 77.12 197 GLN A C 1
ATOM 1599 O O . GLN A 1 197 ? -9.896 10.201 7.438 1.00 77.12 197 GLN A O 1
ATOM 1604 N N . ASP A 1 198 ? -9.955 12.106 8.623 1.00 83.06 198 ASP A N 1
ATOM 1605 C CA . ASP A 1 198 ? -10.122 11.446 9.918 1.00 83.06 198 ASP A CA 1
ATOM 1606 C C . ASP A 1 198 ? -11.454 10.675 9.992 1.00 83.06 198 ASP A C 1
ATOM 1608 O O . ASP A 1 198 ? -11.493 9.540 10.460 1.00 83.06 198 ASP A O 1
ATOM 1612 N N . GLU A 1 199 ? -12.542 11.219 9.436 1.00 81.38 199 GLU A N 1
ATOM 1613 C CA . GLU A 1 199 ? -13.820 10.502 9.325 1.00 81.38 199 GLU A CA 1
ATOM 1614 C C . GLU A 1 199 ? -13.741 9.272 8.410 1.00 81.38 199 GLU A C 1
ATOM 1616 O O . GLU A 1 199 ? -14.339 8.240 8.715 1.00 81.38 199 GLU A O 1
ATOM 1621 N N . GLN A 1 200 ? -12.960 9.324 7.328 1.00 83.12 200 GLN A N 1
ATOM 1622 C CA . GLN A 1 200 ? -12.674 8.147 6.498 1.00 83.12 200 GLN A CA 1
ATOM 1623 C C . GLN A 1 200 ? -11.925 7.069 7.296 1.00 83.12 200 GLN A C 1
ATOM 1625 O O . GLN A 1 200 ? -12.287 5.892 7.230 1.00 83.12 200 GLN A O 1
ATOM 1630 N N . CYS A 1 201 ? -10.938 7.462 8.106 1.00 85.44 201 CYS A N 1
ATOM 1631 C CA . CYS A 1 201 ? -10.242 6.542 9.003 1.00 85.44 201 CYS A CA 1
ATOM 1632 C C . CYS A 1 201 ? -11.192 5.948 10.054 1.00 85.44 201 CYS A C 1
ATOM 1634 O O . CYS A 1 201 ? -11.222 4.734 10.234 1.00 85.44 201 CYS A O 1
ATOM 1636 N N . LYS A 1 202 ? -12.048 6.752 10.692 1.00 86.12 202 LYS A N 1
ATOM 1637 C CA . LYS A 1 202 ? -13.060 6.248 11.640 1.00 86.12 202 LYS A CA 1
ATOM 1638 C C . LYS A 1 202 ? -14.062 5.309 10.975 1.00 86.12 202 LYS A C 1
ATOM 1640 O O . LYS A 1 202 ? -14.463 4.312 11.573 1.00 86.12 202 LYS A O 1
ATOM 1645 N N . ASN A 1 203 ? -14.466 5.596 9.741 1.00 85.44 203 ASN A N 1
ATOM 1646 C CA . ASN A 1 203 ? -15.353 4.729 8.974 1.00 85.44 203 ASN A CA 1
ATOM 1647 C C . ASN A 1 203 ? -14.705 3.382 8.645 1.00 85.44 203 ASN A C 1
ATOM 1649 O O . ASN A 1 203 ? -15.391 2.360 8.729 1.00 85.44 203 ASN A O 1
ATOM 1653 N N . LEU A 1 204 ? -13.403 3.349 8.353 1.00 87.81 204 LEU A N 1
ATOM 1654 C CA . LEU A 1 204 ? -12.652 2.096 8.265 1.00 87.81 204 LEU A CA 1
ATOM 1655 C C . LEU A 1 204 ? -12.766 1.300 9.576 1.00 87.81 204 LEU A C 1
ATOM 1657 O O . LEU A 1 204 ? -13.108 0.121 9.539 1.00 87.81 204 LEU A O 1
ATOM 1661 N N . LEU A 1 205 ? -12.576 1.943 10.735 1.00 88.38 205 LEU A N 1
ATOM 1662 C CA . LEU A 1 205 ? -12.640 1.252 12.033 1.00 88.38 205 LEU A CA 1
ATOM 1663 C C . LEU A 1 205 ? -14.018 0.662 12.346 1.00 88.38 205 LEU A C 1
ATOM 1665 O O . LEU A 1 205 ? -14.108 -0.395 12.966 1.00 88.38 205 LEU A O 1
ATOM 1669 N N . LYS A 1 206 ? -15.102 1.306 11.896 1.00 85.56 206 LYS A N 1
ATOM 1670 C CA . LYS A 1 206 ? -16.469 0.778 12.067 1.00 85.56 206 LYS A CA 1
ATOM 1671 C C . LYS A 1 206 ? -16.669 -0.579 11.377 1.00 85.56 206 LYS A C 1
ATOM 1673 O O . LYS A 1 206 ? -17.527 -1.345 11.811 1.00 85.56 206 LYS A O 1
ATOM 1678 N N . ARG A 1 207 ? -15.875 -0.875 10.342 1.00 86.62 207 ARG A N 1
ATOM 1679 C CA . ARG A 1 207 ? -15.947 -2.107 9.536 1.00 86.62 207 ARG A CA 1
ATOM 1680 C C . ARG A 1 207 ? -15.133 -3.262 10.121 1.00 86.62 207 ARG A C 1
ATOM 1682 O O . ARG A 1 207 ? -15.255 -4.380 9.634 1.00 86.62 207 ARG A O 1
ATOM 1689 N N . PHE A 1 208 ? -14.333 -3.026 11.163 1.00 87.31 208 PHE A N 1
ATOM 1690 C CA . PHE A 1 208 ? -13.641 -4.107 11.863 1.00 87.31 208 PHE A CA 1
ATOM 1691 C C . PHE A 1 208 ? -14.607 -5.028 12.623 1.00 87.31 208 PHE A C 1
ATOM 1693 O O . PHE A 1 208 ? -15.667 -4.557 13.061 1.00 87.31 208 PHE A O 1
ATOM 1700 N N . PRO A 1 209 ? -14.233 -6.313 12.812 1.00 86.00 209 PRO A N 1
ATOM 1701 C CA . PRO A 1 209 ? -15.006 -7.261 13.612 1.00 86.00 209 PRO A CA 1
ATOM 1702 C C . PRO A 1 209 ? -15.183 -6.772 15.055 1.00 86.00 209 PRO A C 1
ATOM 1704 O O . PRO A 1 209 ? -14.441 -5.908 15.537 1.00 86.00 209 PRO A O 1
ATOM 1707 N N . ALA A 1 210 ? -16.202 -7.288 15.745 1.00 85.25 210 ALA A N 1
ATOM 1708 C CA . ALA A 1 210 ? -16.581 -6.837 17.086 1.00 85.25 210 ALA A CA 1
ATOM 1709 C C . ALA A 1 210 ? -15.422 -6.950 18.087 1.00 85.25 210 ALA A C 1
ATOM 1711 O O . ALA A 1 210 ? -15.136 -5.994 18.808 1.00 85.25 210 ALA A O 1
ATOM 1712 N N . GLU A 1 211 ? -14.697 -8.064 18.045 1.00 86.38 211 GLU A N 1
ATOM 1713 C CA . GLU A 1 211 ? -13.556 -8.365 18.906 1.00 86.38 211 GLU A CA 1
ATOM 1714 C C . GLU A 1 211 ? -12.413 -7.367 18.683 1.00 86.38 211 GLU A C 1
ATOM 1716 O O . GLU A 1 211 ? -11.829 -6.849 19.636 1.00 86.38 211 GLU A O 1
ATOM 1721 N N . ALA A 1 212 ? -12.128 -7.029 17.421 1.00 89.69 212 ALA A N 1
ATOM 1722 C CA . ALA A 1 212 ? -11.118 -6.031 17.083 1.00 89.69 212 ALA A CA 1
ATOM 1723 C C . ALA A 1 212 ? -11.529 -4.630 17.555 1.00 89.69 212 ALA A C 1
ATOM 1725 O O . ALA A 1 212 ? -10.692 -3.886 18.065 1.00 89.69 212 ALA A O 1
ATOM 1726 N N . LYS A 1 213 ? -12.812 -4.263 17.439 1.00 89.31 213 LYS A N 1
ATOM 1727 C CA . LYS A 1 213 ? -13.327 -2.978 17.945 1.00 89.31 213 LYS A CA 1
ATOM 1728 C C . LYS A 1 213 ? -13.226 -2.885 19.467 1.00 89.31 213 LYS A C 1
ATOM 1730 O O . LYS A 1 213 ? -12.792 -1.851 19.980 1.00 89.31 213 LYS A O 1
ATOM 1735 N N . GLU A 1 214 ? -13.580 -3.952 20.181 1.00 89.00 214 GLU A N 1
ATOM 1736 C CA . GLU A 1 214 ? -13.437 -4.029 21.638 1.00 89.00 214 GLU A CA 1
ATOM 1737 C C . GLU A 1 214 ? -11.966 -3.901 22.051 1.00 89.00 214 GLU A C 1
ATOM 1739 O O . GLU A 1 214 ? -11.630 -3.078 22.905 1.00 89.00 214 GLU A O 1
ATOM 1744 N N . TYR A 1 215 ? -11.074 -4.641 21.386 1.00 92.12 215 TYR A N 1
ATOM 1745 C CA . TYR A 1 215 ? -9.631 -4.560 21.602 1.00 92.12 215 TYR A CA 1
ATOM 1746 C C . TYR A 1 215 ? -9.090 -3.142 21.364 1.00 92.12 215 TYR A C 1
ATOM 1748 O O . TYR A 1 215 ? -8.426 -2.576 22.232 1.00 92.12 215 TYR A O 1
ATOM 1756 N N . ILE A 1 216 ? -9.431 -2.519 20.231 1.00 91.62 216 ILE A N 1
ATOM 1757 C CA . ILE A 1 216 ? -9.030 -1.145 19.894 1.00 91.62 216 ILE A CA 1
ATOM 1758 C C . ILE A 1 216 ? -9.477 -0.150 20.969 1.00 91.62 216 ILE A C 1
ATOM 1760 O O . ILE A 1 216 ? -8.711 0.751 21.327 1.00 91.62 216 ILE A O 1
ATOM 1764 N N . SER A 1 217 ? -10.709 -0.298 21.465 1.00 90.25 217 SER A N 1
ATOM 1765 C CA . SER A 1 217 ? -11.275 0.563 22.504 1.00 90.25 217 SER A CA 1
ATOM 1766 C C . SER A 1 217 ? -10.547 0.384 23.837 1.00 90.25 217 SER A C 1
ATOM 1768 O O . SER A 1 217 ? -10.098 1.370 24.429 1.00 90.25 217 SER A O 1
ATOM 1770 N N . ARG A 1 218 ? -10.361 -0.869 24.272 1.00 93.69 218 ARG A N 1
ATOM 1771 C CA . ARG A 1 218 ? -9.678 -1.218 25.523 1.00 93.69 218 ARG A CA 1
ATOM 1772 C C . ARG A 1 218 ? -8.241 -0.706 25.552 1.00 93.69 218 ARG A C 1
ATOM 1774 O O . ARG A 1 218 ? -7.834 -0.076 26.525 1.00 93.69 218 ARG A O 1
ATOM 1781 N N . GLU A 1 219 ? -7.507 -0.918 24.464 1.00 92.56 219 GLU A N 1
ATOM 1782 C CA . GLU A 1 219 ? -6.097 -0.532 24.334 1.00 92.56 219 GLU A CA 1
ATOM 1783 C C . GLU A 1 219 ? -5.901 0.935 23.903 1.00 92.56 219 GLU A C 1
ATOM 1785 O O . GLU A 1 219 ? -4.765 1.393 23.755 1.00 92.56 219 GLU A O 1
ATOM 1790 N N . LYS A 1 220 ? -6.994 1.688 23.692 1.00 90.25 220 LYS A N 1
ATOM 1791 C CA . LYS A 1 220 ? -6.994 3.105 23.280 1.00 90.25 220 LYS A CA 1
ATOM 1792 C C . LYS A 1 220 ? -6.089 3.371 22.069 1.00 90.25 220 LYS A C 1
ATOM 1794 O O . LYS A 1 220 ? -5.244 4.265 22.083 1.00 90.25 220 LYS A O 1
ATOM 1799 N N . LEU A 1 221 ? -6.238 2.562 21.016 1.00 89.50 221 LEU A N 1
ATOM 1800 C CA . LEU A 1 221 ? -5.331 2.603 19.857 1.00 89.50 221 LEU A CA 1
ATOM 1801 C C . LEU A 1 221 ? -5.623 3.743 18.870 1.00 89.50 221 LEU A C 1
ATOM 1803 O O . LEU A 1 221 ? -4.720 4.144 18.136 1.00 89.50 221 LEU A O 1
ATOM 1807 N N . VAL A 1 222 ? -6.858 4.252 18.844 1.00 89.38 222 VAL A N 1
ATOM 1808 C CA . VAL A 1 222 ? -7.294 5.330 17.940 1.00 89.38 222 VAL A CA 1
ATOM 1809 C C . VAL A 1 222 ? -6.685 6.658 18.372 1.00 89.38 222 VAL A C 1
ATOM 1811 O O . VAL A 1 222 ? -6.844 7.049 19.527 1.00 89.38 222 VAL A O 1
ATOM 1814 N N . GLY A 1 223 ? -6.014 7.359 17.452 1.00 83.50 223 GLY A N 1
ATOM 1815 C CA . GLY A 1 223 ? -5.410 8.663 17.747 1.00 83.50 223 GLY A CA 1
ATOM 1816 C C . GLY A 1 223 ? -4.341 8.592 18.841 1.00 83.50 223 GLY A C 1
ATOM 1817 O O . GLY A 1 223 ? -4.216 9.511 19.649 1.00 83.50 223 GLY A O 1
ATOM 1818 N N . LYS A 1 224 ? -3.613 7.468 18.911 1.00 85.31 224 LYS A N 1
ATOM 1819 C CA . LYS A 1 224 ? -2.612 7.199 19.946 1.00 85.31 224 LYS A CA 1
ATOM 1820 C C . LYS A 1 224 ? -1.482 8.234 19.911 1.00 85.31 224 LYS A C 1
ATOM 1822 O O . LYS A 1 224 ? -0.655 8.217 18.999 1.00 85.31 224 LYS A O 1
ATOM 1827 N N . GLU A 1 225 ? -1.411 9.051 20.962 1.00 87.50 225 GLU A N 1
ATOM 1828 C CA . GLU A 1 225 ? -0.325 10.014 21.161 1.00 87.50 225 GLU A CA 1
ATOM 1829 C C . GLU A 1 225 ? 1.044 9.321 21.258 1.00 87.50 225 GLU A C 1
ATOM 1831 O O . GLU A 1 225 ? 1.163 8.177 21.716 1.00 87.50 225 GLU A O 1
ATOM 1836 N N . GLY A 1 226 ? 2.095 10.001 20.794 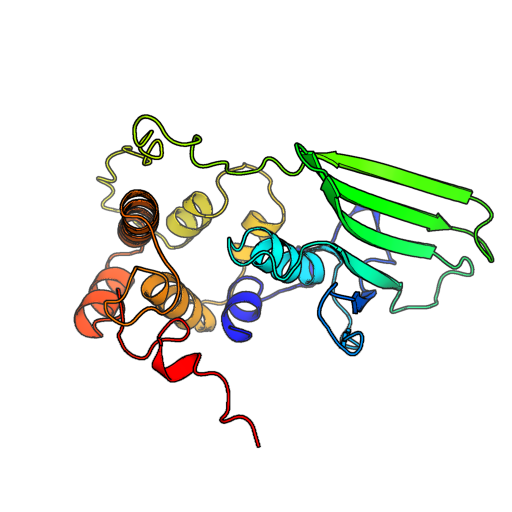1.00 81.44 226 GLY A N 1
ATOM 1837 C CA . GLY A 1 226 ? 3.438 9.428 20.686 1.00 81.44 226 GLY A CA 1
ATOM 1838 C C . GLY A 1 226 ? 3.568 8.345 19.606 1.00 81.44 226 GLY A C 1
ATOM 1839 O O . GLY A 1 226 ? 4.536 7.584 19.613 1.00 81.44 226 GLY A O 1
ATOM 1840 N N . GLY A 1 227 ? 2.587 8.239 18.704 1.00 77.88 227 GLY A N 1
ATOM 1841 C CA . GLY A 1 227 ? 2.604 7.323 17.567 1.00 77.88 227 GLY A CA 1
ATOM 1842 C C . GLY A 1 227 ? 3.653 7.681 16.509 1.00 77.88 227 GLY A C 1
ATOM 1843 O O . GLY A 1 227 ? 4.383 8.661 16.613 1.00 77.88 227 GLY A O 1
ATOM 1844 N N . SER A 1 228 ? 3.713 6.899 15.429 1.00 73.50 228 SER A N 1
ATOM 1845 C CA . SER A 1 228 ? 4.694 7.104 14.350 1.00 73.50 228 SER A CA 1
ATOM 1846 C C . SER A 1 228 ? 4.560 8.440 13.617 1.00 73.50 228 SER A C 1
ATOM 1848 O O . SER A 1 228 ? 5.487 8.826 12.912 1.00 73.50 228 SER A O 1
ATOM 1850 N N . TYR A 1 229 ? 3.425 9.124 13.756 1.00 76.06 229 TYR A N 1
ATOM 1851 C CA . TYR A 1 229 ? 3.162 10.428 13.152 1.00 76.06 229 TYR A CA 1
ATOM 1852 C C . TYR A 1 229 ? 3.325 11.589 14.138 1.00 76.06 229 TYR A C 1
ATOM 1854 O O . TYR A 1 229 ? 3.227 12.741 13.716 1.00 76.06 229 TYR A O 1
ATOM 1862 N N . SER A 1 230 ? 3.640 11.327 15.412 1.00 82.31 230 SER A N 1
ATOM 1863 C CA . SER A 1 230 ? 3.746 12.377 16.422 1.00 82.31 230 SER A CA 1
ATOM 1864 C C . SER A 1 230 ? 4.909 13.338 16.160 1.00 82.31 230 SER A C 1
ATOM 1866 O O . SER A 1 230 ? 5.911 13.000 15.512 1.00 82.31 230 SER A O 1
ATOM 1868 N N . TYR A 1 231 ? 4.816 14.540 16.731 1.00 82.75 231 TYR A N 1
ATOM 1869 C CA . TYR A 1 231 ? 5.918 15.500 16.766 1.00 82.75 231 TYR A CA 1
ATOM 1870 C C . TYR A 1 231 ? 7.175 14.913 17.404 1.00 82.75 231 TYR A C 1
ATOM 1872 O O . TYR A 1 231 ? 8.265 15.181 16.910 1.00 82.75 231 TYR A O 1
ATOM 1880 N N . SER A 1 232 ? 7.046 14.128 18.477 1.00 84.69 232 SER A N 1
ATOM 1881 C CA . SER A 1 232 ? 8.187 13.538 19.186 1.00 84.69 232 SER A CA 1
ATOM 1882 C C . SER A 1 232 ? 8.912 12.475 18.358 1.00 84.69 232 SER A C 1
ATOM 1884 O O . SER A 1 232 ? 10.140 12.477 18.341 1.00 84.69 232 SER A O 1
ATOM 1886 N N . ALA A 1 233 ? 8.177 11.626 17.631 1.00 79.25 233 ALA A N 1
ATOM 1887 C CA . ALA A 1 233 ? 8.743 10.574 16.785 1.00 79.25 233 ALA A CA 1
ATOM 1888 C C . ALA A 1 233 ? 9.399 11.113 15.506 1.00 79.25 233 ALA A C 1
ATOM 1890 O O . ALA A 1 233 ? 10.261 10.460 14.926 1.00 79.25 233 ALA A O 1
ATOM 1891 N N . ASN A 1 234 ? 8.990 12.304 15.066 1.00 73.50 234 ASN A N 1
ATOM 1892 C CA . ASN A 1 234 ? 9.461 12.921 13.832 1.00 73.50 234 ASN A CA 1
ATOM 1893 C C . ASN A 1 234 ? 10.227 14.222 14.093 1.00 73.50 234 ASN A C 1
ATOM 1895 O O . ASN A 1 234 ? 10.246 15.086 13.217 1.00 73.50 234 ASN A O 1
ATOM 1899 N N . ARG A 1 235 ? 10.831 14.430 15.269 1.00 73.88 235 ARG A N 1
ATOM 1900 C CA . ARG A 1 235 ? 11.725 15.585 15.439 1.00 73.88 235 ARG A CA 1
ATOM 1901 C C . ARG A 1 235 ? 12.917 15.441 14.485 1.00 73.88 235 ARG A C 1
ATOM 1903 O O . ARG A 1 235 ? 13.473 14.351 14.402 1.00 73.88 235 ARG A O 1
ATOM 1910 N N . PRO A 1 236 ? 13.307 16.499 13.754 1.00 61.28 236 PRO A N 1
ATOM 1911 C CA . PRO A 1 236 ? 14.612 16.497 13.113 1.00 61.28 236 PRO A CA 1
ATOM 1912 C C . PRO A 1 236 ? 15.683 16.378 14.203 1.00 61.28 236 PRO A C 1
ATOM 1914 O O . PRO A 1 236 ? 15.546 17.006 15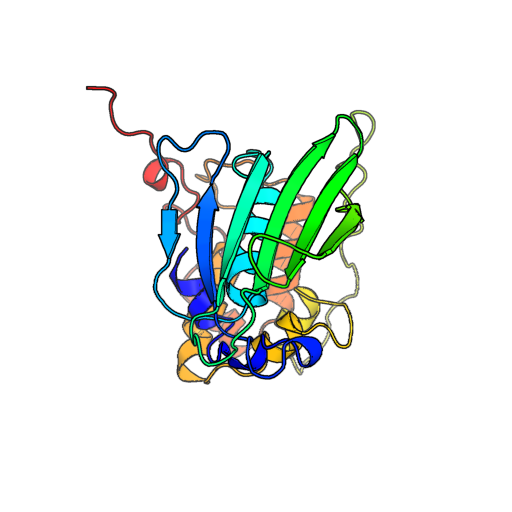.258 1.00 61.28 236 PRO A O 1
ATOM 1917 N N . ASP A 1 237 ? 16.711 15.567 13.952 1.00 58.00 237 ASP A N 1
ATOM 1918 C CA . ASP A 1 237 ? 17.882 15.514 14.825 1.00 58.00 237 ASP A CA 1
ATOM 1919 C C . ASP A 1 237 ? 18.444 16.934 15.001 1.00 58.00 237 ASP A C 1
ATOM 1921 O O . ASP A 1 237 ? 18.369 17.739 14.058 1.00 58.00 237 ASP A O 1
ATOM 1925 N N . PRO A 1 238 ? 18.962 17.280 16.194 1.00 46.09 238 PRO A N 1
ATOM 1926 C CA . PRO A 1 238 ? 19.672 18.534 16.374 1.00 46.09 238 PRO A CA 1
ATOM 1927 C C . PRO A 1 238 ? 20.732 18.651 15.278 1.00 46.09 238 PRO A C 1
ATOM 1929 O O . PRO A 1 238 ? 21.479 17.709 15.025 1.00 46.09 238 PRO A O 1
ATOM 1932 N N . LEU A 1 239 ? 20.735 19.787 14.585 1.00 48.16 239 LEU A N 1
ATOM 1933 C CA . LEU A 1 239 ? 21.807 20.129 13.664 1.00 48.16 239 LEU A CA 1
ATOM 1934 C C . LEU A 1 239 ? 23.094 20.246 14.491 1.00 48.16 239 LEU A C 1
ATOM 1936 O O . LEU A 1 239 ? 23.241 21.227 15.221 1.00 48.16 239 LEU A O 1
ATOM 1940 N N . ASP A 1 240 ? 23.959 19.237 14.396 1.00 43.06 240 ASP A N 1
ATOM 1941 C CA . ASP A 1 240 ? 25.378 19.331 14.761 1.00 43.06 240 ASP A CA 1
ATOM 1942 C C . ASP A 1 240 ? 26.149 20.149 13.709 1.00 43.06 240 ASP A C 1
ATOM 1944 O O . ASP A 1 240 ? 25.920 19.934 12.490 1.00 43.06 240 ASP A O 1
#

Organism: NCBI:txid708192

Secondary structure (DSSP, 8-state):
-HHHHHHHTSSGGGG--GGGTT---EEEEEE-TT-SS-EEEEEEE-HHHHHHHHHHHHHSTT-TTTT-EEEEEES---SSS-EEEEEEEEEETTEEEEEEEEEESTTTSEEEEEEEE-----PPPSSS-------------S---HHHHHHHHS-STT-HHHHHHT---GGGHHHHHHHHHTTSPPTTBSS---HHHHHHHHHHHHTS-HHHHHHHHHTT-TT-TTSTTBTTTTPPPP--

pLDDT: mean 76.86, std 15.1, range [30.17, 93.69]

Sequence (240 aa):
MPHIKEALFADPKLLRLPCLQYSDNFTCRVTKLYAKKPTNHTTPAPLLWWLWGELLDYLDPSGFAKGCKLEFTPFCATIDMPYTISLNFRYKKDNDNIELTAAYGGPYDEQRIFDAAIPRFDLPEKRKYVTLSIDQTTYEGESSSLDQALDYLMPRPGNTWRRAMTAFPTEKEETVVVALARTCKARDDRFFMSEPQDEQCKNLLKRFPAEAKEYISREKLVGKEGGSYSYSANRPDPLD